Protein AF-A0A352KEQ3-F1 (afdb_monomer)

Mean predicted aligned error: 4.66 Å

Sequence (213 aa):
PDIKNLADMRGKPIMLADASIGAVWVWLKAKYGFEDRQIRKYTFNLAPFLVDAGAIQQGYLTSEPFMYERAMGHPPQIFLYADEGYPSYATLVMARNDLIAAKPELVRGFVAATAKGWRDYLFGDPAPGNALIKRDNPEMSEALIAQAIAKLKTHHIVVPEGAGADAIGQMQDARWQAFFDVMVAHGVYPPGLDYRAAYTRAFLPEAAMDRAP

Radius of gyration: 19.12 Å; Cα contacts (8 Å, |Δi|>4): 187; chains: 1; bounding box: 46×39×51 Å

Foldseek 3Di:
DQDDALLSCAPAAEADAPVCCLAVVLLSCLPRVHDPVNYDHNPVDCVVVQVDLRYHYDDDPLANQVVNCVVPVHGDDDYDVVVVPRLDQPDDDDDDPVCCVVPVVVLLVVQAVVLVLVCCCQVNDVVVVLVVVCVVPVVCDPVSVVSSSVCCVVVCNQHNPPGDSLCGNDDDPVSLVVSVVSCCVSPSDPPPDPSVVVDDPPSRDPSNVPPDD

pLDDT: mean 91.62, std 9.45, range [32.91, 98.31]

Secondary structure (DSSP, 8-state):
---SSSGGGTTS-EEE-HHHIIIIIHHHHHHH---GGGEEE--S-SHHHHH-TT--B---TTTHHHHHHHHHSSPPP---TTTTT--S-S------HHHHHH-HHHHHHHHHHHHHHHHHHHHS--HHHHHHHHHH-TT--HHHHHHHHHHHHHTTSSS-TT--TT-TT---HHHHHHHHHHHHHTTSS-TT--GGGG---TTS-HHHHTT--

Structure (mmCIF, N/CA/C/O backbone):
data_AF-A0A352KEQ3-F1
#
_entry.id   AF-A0A352KEQ3-F1
#
loop_
_atom_site.group_PDB
_atom_site.id
_atom_site.type_symbol
_atom_site.label_atom_id
_atom_site.label_alt_id
_atom_site.label_comp_id
_atom_site.label_asym_id
_atom_site.label_entity_id
_atom_site.label_seq_id
_atom_site.pdbx_PDB_ins_code
_atom_site.Cartn_x
_atom_site.Cartn_y
_atom_site.Cartn_z
_atom_site.occupancy
_atom_site.B_iso_or_equiv
_atom_site.auth_seq_id
_atom_site.auth_comp_id
_atom_site.auth_asym_id
_atom_site.auth_atom_id
_atom_site.pdbx_PDB_model_num
ATOM 1 N N . PRO A 1 1 ? 8.712 -2.351 -26.040 1.00 57.50 1 PRO A N 1
ATOM 2 C CA . PRO A 1 1 ? 8.162 -3.110 -24.893 1.00 57.50 1 PRO A CA 1
ATOM 3 C C . PRO A 1 1 ? 6.769 -3.654 -25.227 1.00 57.50 1 PRO A C 1
ATOM 5 O O . PRO A 1 1 ? 5.918 -2.890 -25.682 1.00 57.50 1 PRO A O 1
ATOM 8 N N . ASP A 1 2 ? 6.567 -4.959 -25.038 1.00 84.25 2 ASP A N 1
ATOM 9 C CA . ASP A 1 2 ? 5.350 -5.670 -25.467 1.00 84.25 2 ASP A CA 1
ATOM 10 C C . ASP A 1 2 ? 4.192 -5.569 -24.458 1.00 84.25 2 ASP A C 1
ATOM 12 O O . ASP A 1 2 ? 3.070 -5.939 -24.783 1.00 84.25 2 ASP A O 1
ATOM 16 N N . ILE A 1 3 ? 4.448 -5.060 -23.247 1.00 93.31 3 ILE A N 1
ATOM 17 C CA . ILE A 1 3 ? 3.443 -4.851 -22.194 1.00 93.31 3 ILE A CA 1
ATOM 18 C C . ILE A 1 3 ? 3.197 -3.350 -22.052 1.00 93.31 3 ILE A C 1
ATOM 20 O O . ILE A 1 3 ? 4.134 -2.591 -21.798 1.00 93.31 3 ILE A O 1
ATOM 24 N N . LYS A 1 4 ? 1.951 -2.906 -22.216 1.00 93.38 4 LYS A N 1
ATOM 25 C CA . LYS A 1 4 ? 1.543 -1.495 -22.101 1.00 93.38 4 LYS A CA 1
ATOM 26 C C . LYS A 1 4 ? 0.525 -1.252 -20.990 1.00 93.38 4 LYS A C 1
ATOM 28 O O . LYS A 1 4 ? 0.297 -0.101 -20.640 1.00 93.38 4 LYS A O 1
ATOM 33 N N . ASN A 1 5 ? -0.081 -2.307 -20.458 1.00 94.31 5 ASN A N 1
ATOM 34 C CA . ASN A 1 5 ? -1.037 -2.282 -19.352 1.00 94.31 5 ASN A CA 1
ATOM 35 C C . ASN A 1 5 ? -1.102 -3.676 -18.697 1.00 94.31 5 ASN A C 1
ATOM 37 O O . ASN A 1 5 ? -0.421 -4.610 -19.132 1.00 94.31 5 ASN A O 1
ATOM 41 N N . LEU A 1 6 ? -1.933 -3.834 -17.662 1.00 95.62 6 LEU A N 1
ATOM 42 C CA . LEU A 1 6 ? -2.093 -5.128 -16.990 1.00 95.62 6 LEU A CA 1
ATOM 43 C C . LEU A 1 6 ? -2.688 -6.209 -17.910 1.00 95.62 6 LEU A C 1
ATOM 45 O O . LEU A 1 6 ? -2.294 -7.366 -17.804 1.00 95.62 6 LEU A O 1
ATOM 49 N N . ALA A 1 7 ? -3.582 -5.871 -18.844 1.00 95.19 7 ALA A N 1
ATOM 50 C CA . ALA A 1 7 ? -4.210 -6.858 -19.730 1.00 95.19 7 ALA A CA 1
ATOM 51 C C . ALA A 1 7 ? -3.187 -7.591 -20.620 1.00 95.19 7 ALA A C 1
ATOM 53 O O . ALA A 1 7 ? -3.308 -8.800 -20.829 1.00 95.19 7 ALA A O 1
ATOM 54 N N . ASP A 1 8 ? -2.136 -6.895 -21.067 1.00 96.31 8 ASP A N 1
ATOM 55 C CA . ASP A 1 8 ? -1.051 -7.470 -21.882 1.00 96.31 8 ASP A CA 1
ATOM 56 C C . ASP A 1 8 ? -0.218 -8.530 -21.130 1.00 96.31 8 ASP A C 1
ATOM 58 O O . ASP A 1 8 ? 0.548 -9.287 -21.737 1.00 96.31 8 ASP A O 1
ATOM 62 N N . MET A 1 9 ? -0.362 -8.619 -19.803 1.00 96.44 9 MET A N 1
ATOM 63 C CA . MET A 1 9 ? 0.297 -9.636 -18.981 1.00 96.44 9 MET A CA 1
ATOM 64 C C . MET A 1 9 ? -0.427 -10.990 -19.008 1.00 96.44 9 MET A C 1
ATOM 66 O O . MET A 1 9 ? 0.089 -11.974 -18.471 1.00 96.44 9 MET A O 1
ATOM 70 N N . ARG A 1 10 ? -1.613 -11.077 -19.627 1.00 96.12 10 ARG A N 1
ATOM 71 C CA . ARG A 1 10 ? -2.396 -12.316 -19.714 1.00 96.12 10 ARG A CA 1
ATOM 72 C C . ARG A 1 10 ? -1.574 -13.455 -20.323 1.00 96.12 10 ARG A C 1
ATOM 74 O O . ARG A 1 10 ? -0.914 -13.308 -21.348 1.00 96.12 10 ARG A O 1
ATOM 81 N N . GLY A 1 11 ? -1.630 -14.622 -19.684 1.00 96.38 11 GLY A N 1
ATOM 82 C CA . GLY A 1 11 ? -0.905 -15.822 -20.103 1.00 96.38 11 GLY A CA 1
ATOM 83 C C . GLY A 1 11 ? 0.604 -15.812 -19.827 1.00 96.38 11 GLY A C 1
ATOM 84 O O . GLY A 1 11 ? 1.237 -16.849 -20.044 1.00 96.38 11 GLY A O 1
ATOM 85 N N . LYS A 1 12 ? 1.176 -14.708 -19.323 1.00 96.88 12 LYS A N 1
ATOM 86 C CA . LYS A 1 12 ? 2.600 -14.592 -18.963 1.00 96.88 12 LYS A CA 1
ATOM 87 C C . LYS A 1 12 ? 2.831 -14.933 -17.480 1.00 96.88 12 LYS A C 1
ATOM 89 O O . LYS A 1 12 ? 1.930 -14.697 -16.672 1.00 96.88 12 LYS A O 1
ATOM 94 N N . PRO A 1 13 ? 4.000 -15.484 -17.098 1.00 96.94 13 PRO A N 1
ATOM 95 C CA . PRO A 1 13 ? 4.339 -15.729 -15.696 1.00 96.94 13 PRO A CA 1
ATOM 96 C C . PRO A 1 13 ? 4.436 -14.430 -14.883 1.00 96.94 13 PRO A C 1
ATOM 98 O O . PRO A 1 13 ? 5.013 -13.457 -15.359 1.00 96.94 13 PRO A O 1
ATOM 101 N N . ILE A 1 14 ? 3.909 -14.424 -13.656 1.00 97.44 14 ILE A N 1
ATOM 102 C CA . ILE A 1 14 ? 3.901 -13.266 -12.751 1.00 97.44 14 ILE A CA 1
ATOM 103 C C . ILE A 1 14 ? 4.350 -13.714 -11.362 1.00 97.44 14 ILE A C 1
ATOM 105 O O . ILE A 1 14 ? 3.710 -14.567 -10.745 1.00 97.44 14 ILE A O 1
ATOM 109 N N . MET A 1 15 ? 5.436 -13.127 -10.862 1.00 97.06 15 MET A N 1
ATOM 110 C CA . MET A 1 15 ? 5.891 -13.326 -9.487 1.00 97.06 15 MET A CA 1
ATOM 111 C C . MET A 1 15 ? 4.990 -12.542 -8.531 1.00 97.06 15 MET A C 1
ATOM 113 O O . MET A 1 15 ? 4.956 -11.313 -8.575 1.00 97.06 15 MET A O 1
ATOM 117 N N . LEU A 1 16 ? 4.257 -13.258 -7.679 1.00 95.56 16 LEU A N 1
ATOM 118 C CA . LEU A 1 16 ? 3.236 -12.705 -6.790 1.00 95.56 16 LEU A CA 1
ATOM 119 C C . LEU A 1 16 ? 3.404 -13.258 -5.367 1.00 95.56 16 LEU A C 1
ATOM 121 O O . LEU A 1 16 ? 3.742 -14.430 -5.186 1.00 95.56 16 LEU A O 1
ATOM 125 N N . ALA A 1 17 ? 3.172 -12.423 -4.353 1.00 92.69 17 ALA A N 1
ATOM 126 C CA . ALA A 1 17 ? 3.127 -12.868 -2.963 1.00 92.69 17 ALA A CA 1
ATOM 127 C C . ALA A 1 17 ? 1.846 -13.672 -2.680 1.00 92.69 17 ALA A C 1
ATOM 129 O O . ALA A 1 17 ? 0.767 -13.305 -3.151 1.00 92.69 17 ALA A O 1
ATOM 130 N N . ASP A 1 18 ? 1.938 -14.694 -1.825 1.00 90.06 18 ASP A N 1
ATOM 131 C CA . ASP A 1 18 ? 0.806 -15.569 -1.473 1.00 90.06 18 ASP A CA 1
ATOM 132 C C . ASP A 1 18 ? -0.413 -14.779 -0.961 1.00 90.06 18 ASP A C 1
ATOM 134 O O . ASP A 1 18 ? -1.550 -15.048 -1.345 1.00 90.06 18 ASP A O 1
ATOM 138 N N . ALA A 1 19 ? -0.176 -13.723 -0.172 1.00 85.88 19 ALA A N 1
ATOM 139 C CA . ALA A 1 19 ? -1.226 -12.845 0.353 1.00 85.88 19 ALA A CA 1
ATOM 140 C C . ALA A 1 19 ? -2.044 -12.126 -0.740 1.00 85.88 19 ALA A C 1
ATOM 142 O O . ALA A 1 19 ? -3.166 -11.694 -0.489 1.00 85.88 19 ALA A O 1
ATOM 143 N N . SER A 1 20 ? -1.508 -11.995 -1.956 1.00 90.12 20 SER A N 1
ATOM 144 C CA . SER A 1 20 ? -2.199 -11.342 -3.074 1.00 90.12 20 SER A CA 1
ATOM 145 C C . SER A 1 20 ? -3.052 -12.305 -3.899 1.00 90.12 20 SER A C 1
ATOM 147 O O . SER A 1 20 ? -3.882 -11.843 -4.683 1.00 90.12 20 SER A O 1
ATOM 149 N N . ILE A 1 21 ? -2.903 -13.622 -3.705 1.00 89.44 21 ILE A N 1
ATOM 150 C CA . ILE A 1 21 ? -3.659 -14.646 -4.442 1.00 89.44 21 ILE A CA 1
ATOM 151 C C . ILE A 1 21 ? -5.156 -14.551 -4.122 1.00 89.44 21 ILE A C 1
ATOM 153 O O . ILE A 1 21 ? -5.987 -14.564 -5.023 1.00 89.44 21 ILE A O 1
ATOM 157 N N . GLY A 1 22 ? -5.512 -14.395 -2.845 1.00 84.06 22 GLY A N 1
ATOM 158 C CA . GLY A 1 22 ? -6.910 -14.298 -2.407 1.00 84.06 22 GLY A CA 1
ATOM 159 C C . GLY A 1 22 ? -7.566 -12.930 -2.623 1.00 84.06 22 GLY A C 1
ATOM 160 O O . GLY A 1 22 ? -8.721 -12.761 -2.252 1.00 84.06 22 GLY A O 1
ATOM 161 N N . ALA A 1 23 ? -6.839 -11.953 -3.174 1.00 84.94 23 ALA A N 1
ATOM 162 C CA . ALA A 1 23 ? -7.297 -10.573 -3.316 1.00 84.94 23 ALA A CA 1
ATOM 163 C C . ALA A 1 23 ? -7.057 -10.051 -4.740 1.00 84.94 23 ALA A C 1
ATOM 165 O O . ALA A 1 23 ? -7.874 -10.269 -5.635 1.00 84.94 23 ALA A O 1
ATOM 166 N N . VAL A 1 24 ? -5.904 -9.417 -4.970 1.00 90.69 24 VAL A N 1
ATOM 167 C CA . VAL A 1 24 ? -5.520 -8.824 -6.261 1.00 90.69 24 VAL A CA 1
ATOM 168 C C . VAL A 1 24 ? -5.599 -9.840 -7.397 1.00 90.69 24 VAL A C 1
ATOM 170 O O . VAL A 1 24 ? -6.097 -9.513 -8.470 1.00 90.69 24 VAL A O 1
ATOM 173 N N . TRP A 1 25 ? -5.130 -11.073 -7.184 1.00 93.25 25 TRP A N 1
ATOM 174 C CA . TRP A 1 25 ? -5.131 -12.077 -8.244 1.00 93.25 25 TRP A CA 1
ATOM 175 C C . TRP A 1 25 ? -6.542 -12.442 -8.685 1.00 93.25 25 TRP A C 1
ATOM 177 O O . TRP A 1 25 ? -6.791 -12.528 -9.883 1.00 93.25 25 TRP A O 1
ATOM 187 N N . VAL A 1 26 ? -7.490 -12.580 -7.753 1.00 89.88 26 VAL A N 1
ATOM 188 C CA . VAL A 1 26 ? -8.890 -12.812 -8.124 1.00 89.88 26 VAL A CA 1
ATOM 189 C C . VAL A 1 26 ? -9.411 -11.665 -8.985 1.00 89.88 26 VAL A C 1
ATOM 191 O O . VAL A 1 26 ? -9.995 -11.911 -10.038 1.00 89.88 26 VAL A O 1
ATOM 194 N N . TRP A 1 27 ? -9.138 -10.422 -8.594 1.00 90.38 27 TRP A N 1
ATOM 195 C CA . TRP A 1 27 ? -9.516 -9.259 -9.392 1.00 90.38 27 TRP A CA 1
ATOM 196 C C . TRP A 1 27 ? -8.863 -9.257 -10.793 1.00 90.38 27 TRP A C 1
ATOM 198 O O . TRP A 1 27 ? -9.514 -8.917 -11.780 1.00 90.38 27 TRP A O 1
ATOM 208 N N . LEU A 1 28 ? -7.614 -9.711 -10.927 1.00 93.81 28 LEU A N 1
ATOM 209 C CA . LEU A 1 28 ? -6.953 -9.859 -12.231 1.00 93.81 28 LEU A CA 1
ATOM 210 C C . LEU A 1 28 ? -7.588 -10.967 -13.092 1.00 93.81 28 LEU A C 1
ATOM 212 O O . LEU A 1 28 ? -7.777 -10.777 -14.296 1.00 93.81 28 LEU A O 1
ATOM 216 N N . LYS A 1 29 ? -7.962 -12.108 -12.494 1.00 92.69 29 LYS A N 1
ATOM 217 C CA . LYS A 1 29 ? -8.708 -13.186 -13.178 1.00 92.69 29 LYS A CA 1
ATOM 218 C C . LYS A 1 29 ? -10.048 -12.667 -13.687 1.00 92.69 29 LYS A C 1
ATOM 220 O O . LYS A 1 29 ? -10.390 -12.859 -14.848 1.00 92.69 29 LYS A O 1
ATOM 225 N N . ALA A 1 30 ? -10.760 -11.975 -12.809 1.00 87.06 30 ALA A N 1
ATOM 226 C CA . ALA A 1 30 ? -12.047 -11.356 -13.051 1.00 87.06 30 ALA A CA 1
ATOM 227 C C . ALA A 1 30 ? -12.028 -10.375 -14.224 1.00 87.06 30 ALA A C 1
ATOM 229 O O . ALA A 1 30 ? -12.828 -10.483 -15.152 1.00 87.06 30 ALA A O 1
ATOM 230 N N . LYS A 1 31 ? -11.093 -9.423 -14.179 1.00 89.12 31 LYS A N 1
ATOM 231 C CA . LYS A 1 31 ? -11.056 -8.294 -15.105 1.00 89.12 31 LYS A CA 1
ATOM 232 C C . LYS A 1 31 ? -10.366 -8.617 -16.430 1.00 89.12 31 LYS A C 1
ATOM 234 O O . LYS A 1 31 ? -10.812 -8.148 -17.474 1.00 89.12 31 LYS A O 1
ATOM 239 N N . TYR A 1 32 ? -9.290 -9.404 -16.401 1.00 93.25 32 TYR A N 1
ATOM 240 C CA . TYR A 1 32 ? -8.426 -9.629 -17.567 1.00 93.25 32 TYR A CA 1
ATOM 241 C C . TYR A 1 32 ? -8.329 -11.097 -18.000 1.00 93.25 32 TYR A C 1
ATOM 243 O O . TYR A 1 32 ? -7.635 -11.403 -18.970 1.00 93.25 32 TYR A O 1
ATOM 251 N N . GLY A 1 33 ? -9.007 -12.024 -17.317 1.00 92.44 33 GLY A N 1
ATOM 252 C CA . GLY A 1 33 ? -8.971 -13.446 -17.666 1.00 92.44 33 GLY A CA 1
ATOM 253 C C . GLY A 1 33 ? -7.610 -14.090 -17.411 1.00 92.44 33 GLY A C 1
ATOM 254 O O . GLY A 1 33 ? -7.165 -14.919 -18.210 1.00 92.44 33 GLY A O 1
ATOM 255 N N . PHE A 1 34 ? -6.922 -13.668 -16.346 1.00 96.12 34 PHE A N 1
ATOM 256 C CA . PHE A 1 34 ? -5.699 -14.326 -15.891 1.00 96.12 34 PHE A CA 1
ATOM 257 C C . PHE A 1 34 ? -5.996 -15.746 -15.395 1.00 96.12 34 PHE A C 1
ATOM 259 O O . PHE A 1 34 ? -7.105 -16.063 -14.964 1.00 96.12 34 PHE A O 1
ATOM 266 N N . GLU A 1 35 ? -4.987 -16.608 -15.449 1.00 96.12 35 GLU A N 1
ATOM 267 C CA . GLU A 1 35 ? -5.103 -18.026 -15.103 1.00 96.12 35 GLU A CA 1
ATOM 268 C C . GLU A 1 35 ? -4.045 -18.405 -14.071 1.00 96.12 35 GLU A C 1
ATOM 270 O O . GLU A 1 35 ? -2.900 -17.977 -14.180 1.00 96.12 35 GLU A O 1
ATOM 275 N N . ASP A 1 36 ? -4.376 -19.273 -13.112 1.00 96.25 36 ASP A N 1
ATOM 276 C CA . ASP A 1 36 ? -3.483 -19.593 -11.984 1.00 96.25 36 ASP A CA 1
ATOM 277 C C . ASP A 1 36 ? -2.126 -20.171 -12.424 1.00 96.25 36 ASP A C 1
ATOM 279 O O . ASP A 1 36 ? -1.123 -19.992 -11.736 1.00 96.25 36 ASP A O 1
ATOM 283 N N . ARG A 1 37 ? -2.042 -20.758 -13.629 1.00 97.38 37 ARG A N 1
ATOM 284 C CA . ARG A 1 37 ? -0.775 -21.193 -14.249 1.00 97.38 37 ARG A CA 1
ATOM 285 C C . ARG A 1 37 ? 0.237 -20.061 -14.478 1.00 97.38 37 ARG A C 1
ATOM 287 O O . ARG A 1 37 ? 1.413 -20.339 -14.730 1.00 97.38 37 ARG A O 1
ATOM 294 N N . GLN A 1 38 ? -0.198 -18.804 -14.442 1.00 97.81 38 GLN A N 1
ATOM 295 C CA . GLN A 1 38 ? 0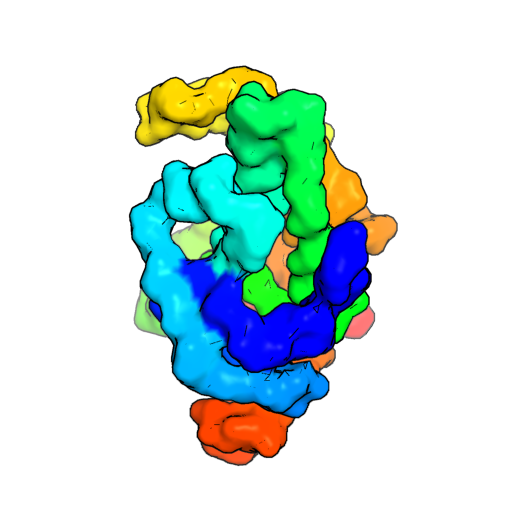.668 -17.631 -14.520 1.00 97.81 38 GLN A CA 1
ATOM 296 C C . GLN A 1 38 ? 1.405 -17.369 -13.204 1.00 97.81 38 GLN A C 1
ATOM 298 O O . GLN A 1 38 ? 2.490 -16.799 -13.239 1.00 97.81 38 GLN A O 1
ATOM 303 N N . ILE A 1 39 ? 0.874 -17.796 -12.054 1.00 97.50 39 ILE A N 1
ATOM 304 C CA . ILE A 1 39 ? 1.481 -17.484 -10.756 1.00 97.50 39 ILE A CA 1
ATOM 305 C C . ILE A 1 39 ? 2.875 -18.117 -10.667 1.00 97.50 39 ILE A C 1
ATOM 307 O O . ILE A 1 39 ? 3.089 -19.298 -10.961 1.00 97.50 39 ILE A O 1
ATOM 311 N N . ARG A 1 40 ? 3.842 -17.312 -10.244 1.00 96.31 40 ARG A N 1
ATOM 312 C CA . ARG A 1 40 ? 5.160 -17.726 -9.769 1.00 96.31 40 ARG A CA 1
ATOM 313 C C . ARG A 1 40 ? 5.325 -17.197 -8.353 1.00 96.31 40 ARG A C 1
ATOM 315 O O . ARG A 1 40 ? 4.845 -16.113 -8.031 1.00 96.31 40 ARG A O 1
ATOM 322 N N . LYS A 1 41 ? 6.001 -17.961 -7.499 1.00 93.00 41 LYS A N 1
ATOM 323 C CA . LYS A 1 41 ? 6.232 -17.547 -6.115 1.00 93.00 41 LYS A CA 1
ATOM 324 C C . LYS A 1 41 ? 7.121 -16.306 -6.096 1.00 93.00 41 LYS A C 1
ATOM 326 O O . LYS A 1 41 ? 8.245 -16.363 -6.588 1.00 93.00 41 LYS A O 1
ATOM 331 N N . TYR A 1 42 ? 6.644 -15.218 -5.497 1.00 93.06 42 TYR A N 1
ATOM 332 C CA . TYR A 1 42 ? 7.520 -14.111 -5.135 1.00 93.06 42 TYR A CA 1
ATOM 333 C C . TYR A 1 42 ? 8.305 -14.475 -3.873 1.00 93.06 42 TYR A C 1
ATOM 335 O O . TYR A 1 42 ? 7.732 -14.754 -2.821 1.00 93.06 42 TYR A O 1
ATOM 343 N N . THR A 1 43 ? 9.631 -14.498 -3.981 1.00 87.75 43 THR A N 1
ATOM 344 C CA . THR A 1 43 ? 10.549 -14.873 -2.895 1.00 87.75 43 THR A CA 1
ATOM 345 C C . THR A 1 43 ? 11.106 -13.672 -2.133 1.00 87.75 43 THR A C 1
ATOM 347 O O . THR A 1 43 ? 12.095 -13.823 -1.421 1.00 87.75 43 THR A O 1
ATOM 350 N N . PHE A 1 44 ? 10.495 -12.490 -2.285 1.00 86.19 44 PHE A N 1
ATOM 351 C CA . PHE A 1 44 ? 10.929 -11.233 -1.654 1.00 86.19 44 PHE A CA 1
ATOM 352 C C . PHE A 1 44 ? 12.385 -10.863 -1.966 1.00 86.19 44 PHE A C 1
ATOM 354 O O . PHE A 1 44 ? 13.068 -10.224 -1.172 1.00 86.19 44 PHE A O 1
ATOM 361 N N . ASN A 1 45 ? 12.871 -11.286 -3.133 1.00 87.38 45 ASN A N 1
ATOM 362 C CA . ASN A 1 45 ? 14.184 -10.937 -3.647 1.00 87.38 45 ASN A CA 1
ATOM 363 C C . ASN A 1 45 ? 14.042 -10.424 -5.084 1.00 87.38 45 ASN A C 1
ATOM 365 O O . ASN A 1 45 ? 13.141 -10.828 -5.814 1.00 87.38 45 ASN A O 1
ATOM 369 N N . LEU A 1 46 ? 14.919 -9.495 -5.468 1.00 91.19 46 LEU A N 1
ATOM 370 C CA . LEU A 1 46 ? 14.855 -8.839 -6.776 1.00 91.19 46 LEU A CA 1
ATOM 371 C C . LEU A 1 46 ? 15.657 -9.585 -7.852 1.00 91.19 46 LEU A C 1
ATOM 373 O O . LEU A 1 46 ? 15.476 -9.329 -9.036 1.00 91.19 46 LEU A O 1
ATOM 377 N N . ALA A 1 47 ? 16.540 -10.509 -7.461 1.00 92.94 47 ALA A N 1
ATOM 378 C CA . ALA A 1 47 ? 17.476 -11.159 -8.377 1.00 92.94 47 ALA A CA 1
ATOM 379 C C . ALA A 1 47 ? 16.803 -11.828 -9.598 1.00 92.94 47 ALA A C 1
ATOM 381 O O . ALA A 1 47 ? 17.274 -11.576 -10.705 1.00 92.94 47 ALA A O 1
ATOM 382 N N . PRO A 1 48 ? 15.693 -12.588 -9.468 1.00 92.44 48 PRO A N 1
ATOM 383 C CA . PRO A 1 48 ? 14.991 -13.158 -10.620 1.00 92.44 48 PRO A CA 1
ATOM 384 C C . PRO A 1 48 ? 14.468 -12.098 -11.595 1.00 92.44 48 PRO A C 1
ATOM 386 O O . PRO A 1 48 ? 14.491 -12.317 -12.800 1.00 92.44 48 PRO A O 1
ATOM 389 N N . PHE A 1 49 ? 14.033 -10.943 -11.086 1.00 94.38 49 PHE A N 1
ATOM 390 C CA . PHE A 1 49 ? 13.540 -9.834 -11.902 1.00 94.38 49 PHE A CA 1
ATOM 391 C C . PHE A 1 49 ? 14.667 -9.077 -12.621 1.00 94.38 49 PHE A C 1
ATOM 393 O O . PHE A 1 49 ? 14.454 -8.553 -13.706 1.00 94.38 49 PHE A O 1
ATOM 400 N N . LEU A 1 50 ? 15.876 -9.037 -12.050 1.00 94.50 50 LEU A N 1
ATOM 401 C CA . LEU A 1 50 ? 17.026 -8.351 -12.658 1.00 94.50 50 LEU A CA 1
ATOM 402 C C . LEU A 1 50 ? 17.647 -9.118 -13.831 1.00 94.50 50 LEU A C 1
ATOM 404 O O . LEU A 1 50 ? 18.239 -8.504 -14.714 1.00 94.50 50 LEU A O 1
ATOM 408 N N . VAL A 1 51 ? 17.558 -10.450 -13.830 1.00 94.12 51 VAL A N 1
ATOM 409 C CA . VAL A 1 51 ? 18.239 -11.299 -14.826 1.00 94.12 51 VAL A CA 1
ATOM 410 C C . VAL A 1 51 ? 17.358 -11.689 -16.015 1.00 94.12 51 VAL A C 1
ATOM 412 O O . VAL A 1 51 ? 17.871 -12.230 -16.993 1.00 94.12 51 VAL A O 1
ATOM 415 N N . ASP A 1 52 ? 16.053 -11.419 -15.951 1.00 93.19 52 ASP A N 1
ATOM 416 C CA . ASP A 1 52 ? 15.089 -11.719 -17.010 1.00 93.19 52 ASP A CA 1
ATOM 417 C C . ASP A 1 52 ? 14.338 -10.446 -17.424 1.00 93.19 52 ASP A C 1
ATOM 419 O O . ASP A 1 52 ? 13.444 -9.968 -16.730 1.00 93.19 52 ASP A O 1
ATOM 423 N N . ALA A 1 53 ? 14.676 -9.917 -18.602 1.00 89.38 53 ALA A N 1
ATOM 424 C CA . ALA A 1 53 ? 14.060 -8.710 -19.155 1.00 89.38 53 ALA A CA 1
ATOM 425 C C . ALA A 1 53 ? 12.556 -8.864 -19.468 1.00 89.38 53 ALA A C 1
ATOM 427 O O . ALA A 1 53 ? 11.872 -7.861 -19.683 1.00 89.38 53 ALA A O 1
ATOM 428 N N . GLY A 1 54 ? 12.042 -10.098 -19.531 1.00 92.19 54 GLY A N 1
ATOM 429 C CA . GLY A 1 54 ? 10.625 -10.407 -19.718 1.00 92.19 54 GLY A CA 1
ATOM 430 C C . GLY A 1 54 ? 9.872 -10.697 -18.417 1.00 92.19 54 GLY A C 1
ATOM 431 O O . GLY A 1 54 ? 8.668 -10.970 -18.473 1.00 92.19 54 GLY A O 1
ATOM 432 N N . ALA A 1 55 ? 10.547 -10.663 -17.265 1.00 95.06 55 ALA A N 1
ATOM 433 C CA . ALA A 1 55 ? 9.931 -10.974 -15.986 1.00 95.06 55 ALA A CA 1
ATOM 434 C C . ALA A 1 55 ? 8.865 -9.941 -15.600 1.00 95.06 55 ALA A C 1
ATOM 436 O O . ALA A 1 55 ? 9.002 -8.739 -15.818 1.00 95.06 55 ALA A O 1
ATOM 437 N N . ILE A 1 56 ? 7.798 -10.423 -14.963 1.00 96.56 56 ILE A N 1
ATOM 438 C CA . ILE A 1 56 ? 6.755 -9.591 -14.364 1.00 96.56 56 ILE A CA 1
ATOM 439 C C . ILE A 1 56 ? 6.748 -9.888 -12.870 1.00 96.56 56 ILE A C 1
ATOM 441 O O . ILE A 1 56 ? 6.613 -11.044 -12.460 1.00 96.56 56 ILE A O 1
ATOM 445 N N . GLN A 1 57 ? 6.886 -8.845 -12.055 1.00 96.12 57 GLN A N 1
ATOM 446 C CA . GLN A 1 57 ? 6.967 -8.965 -10.605 1.00 96.12 57 GLN A CA 1
ATOM 447 C C . GLN A 1 57 ? 6.020 -7.987 -9.914 1.00 96.12 57 GLN A C 1
ATOM 449 O O . GLN A 1 57 ? 5.993 -6.800 -10.232 1.00 96.12 57 GLN A O 1
ATOM 454 N N . GLN A 1 58 ? 5.291 -8.474 -8.913 1.00 95.06 58 GLN A N 1
ATOM 455 C CA . GLN A 1 58 ? 4.658 -7.614 -7.923 1.00 95.06 58 GLN A CA 1
ATOM 456 C C . GLN A 1 58 ? 5.716 -6.925 -7.054 1.00 95.06 58 GLN A C 1
ATOM 458 O O . GLN A 1 58 ? 6.608 -7.577 -6.521 1.00 95.06 58 GLN A O 1
ATOM 463 N N . GLY A 1 59 ? 5.553 -5.628 -6.812 1.00 92.81 59 GLY A N 1
ATOM 464 C CA . GLY A 1 59 ? 6.390 -4.897 -5.866 1.00 92.81 59 GLY A CA 1
ATOM 465 C C . GLY A 1 59 ? 5.659 -3.727 -5.222 1.00 92.81 59 GLY A C 1
ATOM 466 O O . GLY A 1 59 ? 4.544 -3.366 -5.609 1.00 92.81 59 GLY A O 1
ATOM 467 N N . TYR A 1 60 ? 6.313 -3.121 -4.243 1.00 92.69 60 TYR A N 1
ATOM 468 C CA . TYR A 1 60 ? 5.952 -1.830 -3.691 1.00 92.69 60 TYR A CA 1
ATOM 469 C C . TYR A 1 60 ? 6.582 -0.721 -4.530 1.00 92.69 60 TYR A C 1
ATOM 471 O O . TYR A 1 60 ? 7.794 -0.663 -4.732 1.00 92.69 60 TYR A O 1
ATOM 479 N N . LEU A 1 61 ? 5.756 0.233 -4.965 1.00 94.81 61 LEU A N 1
ATOM 480 C CA . LEU A 1 61 ? 6.194 1.403 -5.734 1.00 94.81 61 LEU A CA 1
ATOM 481 C C . LEU A 1 61 ? 7.365 2.153 -5.062 1.00 94.81 61 LEU A C 1
ATOM 483 O O . LEU A 1 61 ? 8.256 2.689 -5.729 1.00 94.81 61 LEU A O 1
ATOM 487 N N . THR A 1 62 ? 7.367 2.148 -3.730 1.00 94.50 62 THR A N 1
ATOM 488 C CA . THR A 1 62 ? 8.349 2.776 -2.846 1.00 94.50 62 THR A CA 1
ATOM 489 C C . THR A 1 62 ? 9.634 1.968 -2.645 1.00 94.50 62 THR A C 1
ATOM 491 O O . THR A 1 62 ? 10.517 2.468 -1.958 1.00 94.50 62 THR A O 1
ATOM 494 N N . SER A 1 63 ? 9.789 0.773 -3.227 1.00 92.31 63 SER A N 1
ATOM 495 C CA . SER A 1 63 ? 10.967 -0.083 -3.015 1.00 92.31 63 SER A CA 1
ATOM 496 C C . SER A 1 63 ? 11.532 -0.650 -4.321 1.00 92.31 63 SER A C 1
ATOM 498 O O . SER A 1 63 ? 12.523 -0.129 -4.843 1.00 92.31 63 SER A O 1
ATOM 500 N N . GLU A 1 64 ? 10.895 -1.669 -4.900 1.00 93.81 64 GLU A N 1
ATOM 501 C CA . GLU A 1 64 ? 11.448 -2.472 -5.996 1.00 93.81 64 GLU A CA 1
ATOM 502 C C . GLU A 1 64 ? 11.840 -1.651 -7.236 1.00 93.81 64 GLU A C 1
ATOM 504 O O . GLU A 1 64 ? 12.950 -1.863 -7.729 1.00 93.81 64 GLU A O 1
ATOM 509 N N . PRO A 1 65 ? 11.045 -0.671 -7.721 1.00 95.06 65 PRO A N 1
ATOM 510 C CA . PRO A 1 65 ? 11.443 0.115 -8.888 1.00 95.06 65 PRO A CA 1
ATOM 511 C C . PRO A 1 65 ? 12.732 0.913 -8.682 1.00 95.06 65 PRO A C 1
ATOM 513 O O . PRO A 1 65 ? 13.521 1.048 -9.611 1.00 95.06 65 PRO A O 1
ATOM 516 N N . PHE A 1 66 ? 12.969 1.415 -7.465 1.00 94.94 66 PHE A N 1
ATOM 517 C CA . PHE A 1 66 ? 14.193 2.155 -7.157 1.00 94.94 66 PHE A CA 1
ATOM 518 C C . PHE A 1 66 ? 15.410 1.231 -7.113 1.00 94.94 66 PHE A C 1
ATOM 520 O O . PHE A 1 66 ? 16.456 1.559 -7.667 1.00 94.94 66 PHE A O 1
ATOM 527 N N . MET A 1 67 ? 15.275 0.061 -6.482 1.00 92.88 67 MET A N 1
ATOM 528 C CA . MET A 1 67 ? 16.351 -0.933 -6.453 1.00 92.88 67 MET A CA 1
ATOM 529 C C . MET A 1 67 ? 16.686 -1.444 -7.860 1.00 92.88 67 MET A C 1
ATOM 531 O O . MET A 1 67 ? 17.861 -1.591 -8.189 1.00 92.88 67 MET A O 1
ATOM 535 N N . TYR A 1 68 ? 15.670 -1.647 -8.704 1.00 95.00 68 TYR A N 1
ATOM 536 C CA . TYR A 1 68 ? 15.858 -2.015 -10.105 1.00 95.00 68 TYR A CA 1
ATOM 537 C C . TYR A 1 68 ? 16.632 -0.938 -10.865 1.00 95.00 68 TYR A C 1
ATOM 539 O O . TYR A 1 68 ? 17.644 -1.236 -11.492 1.00 95.00 68 TYR A O 1
ATOM 547 N N . GLU A 1 69 ? 16.201 0.322 -10.775 1.00 95.25 69 GLU A N 1
ATOM 548 C CA . GLU A 1 69 ? 16.844 1.432 -11.483 1.00 95.25 69 GLU A CA 1
ATOM 549 C C . GLU A 1 69 ? 18.308 1.616 -11.069 1.00 95.25 69 GLU A C 1
ATOM 551 O O . GLU A 1 69 ? 19.170 1.848 -11.915 1.00 95.25 69 GLU A O 1
ATOM 556 N N . ARG A 1 70 ? 18.619 1.424 -9.782 1.00 93.56 70 ARG A N 1
ATOM 557 C CA . ARG A 1 70 ? 20.001 1.428 -9.282 1.00 93.56 70 ARG A CA 1
ATOM 558 C C . ARG A 1 70 ? 20.860 0.309 -9.869 1.00 93.56 70 ARG A C 1
ATOM 560 O O . ARG A 1 70 ? 22.046 0.537 -10.088 1.00 93.56 70 ARG A O 1
ATOM 567 N N . ALA A 1 71 ? 20.290 -0.874 -10.088 1.00 93.94 71 ALA A N 1
ATOM 568 C CA . ALA A 1 71 ? 21.008 -2.028 -10.623 1.00 93.94 71 ALA A CA 1
ATOM 569 C C . ALA A 1 71 ? 21.157 -1.979 -12.154 1.00 93.94 71 ALA A C 1
ATOM 571 O O . ALA A 1 71 ? 22.200 -2.358 -12.678 1.00 93.94 71 ALA A O 1
ATOM 572 N N . MET A 1 72 ? 20.129 -1.502 -12.860 1.00 95.00 72 MET A N 1
ATOM 573 C CA . MET A 1 72 ? 20.029 -1.582 -14.324 1.00 95.00 72 MET A CA 1
ATOM 574 C C . MET A 1 72 ? 20.349 -0.265 -15.041 1.00 95.00 72 MET A C 1
ATOM 576 O O . MET A 1 72 ? 20.536 -0.256 -16.255 1.00 95.00 72 MET A O 1
ATOM 580 N N . GLY A 1 73 ? 20.405 0.858 -14.319 1.00 95.56 73 GLY A N 1
ATOM 581 C CA . GLY A 1 73 ? 20.663 2.187 -14.884 1.00 95.56 73 GLY A CA 1
ATOM 582 C C . GLY A 1 73 ? 19.468 2.820 -15.607 1.00 95.56 73 GLY A C 1
ATOM 583 O O . GLY A 1 73 ? 19.611 3.890 -16.193 1.00 95.56 73 GLY A O 1
ATOM 584 N N . HIS A 1 74 ? 18.296 2.181 -15.573 1.00 94.12 74 HIS 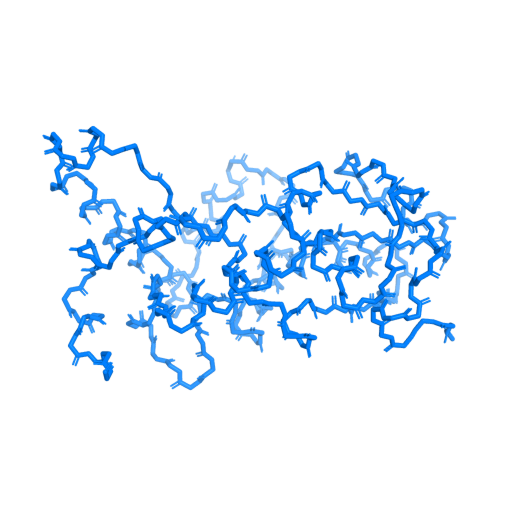A N 1
ATOM 585 C CA . HIS A 1 74 ? 17.038 2.696 -16.111 1.00 94.12 74 HIS A CA 1
ATOM 586 C C . HIS A 1 74 ? 15.845 2.148 -15.304 1.00 94.12 74 HIS A C 1
ATOM 588 O O . HIS A 1 74 ? 15.952 1.063 -14.725 1.00 94.12 74 HIS A O 1
ATOM 594 N N . PRO A 1 75 ? 14.693 2.841 -15.261 1.00 93.19 75 PRO A N 1
ATOM 595 C CA . PRO A 1 75 ? 13.530 2.361 -14.519 1.00 93.19 75 PRO A CA 1
ATOM 596 C C . PRO A 1 75 ? 12.876 1.142 -15.197 1.00 93.19 75 PRO A C 1
ATOM 598 O O . PRO A 1 75 ? 12.988 0.980 -16.421 1.00 93.19 75 PRO A O 1
ATOM 601 N N . PRO A 1 76 ? 12.166 0.287 -14.435 1.00 94.94 76 PRO A N 1
ATOM 602 C CA . PRO A 1 76 ? 11.292 -0.730 -15.009 1.00 94.94 76 PRO A CA 1
ATOM 603 C C . PRO A 1 76 ? 9.971 -0.105 -15.485 1.00 94.94 76 PRO A C 1
ATOM 605 O O . PRO A 1 76 ? 9.636 1.030 -15.139 1.00 94.94 76 PRO A O 1
ATOM 608 N N . GLN A 1 77 ? 9.171 -0.867 -16.234 1.00 95.25 77 GLN A N 1
ATOM 609 C CA . GLN A 1 77 ? 7.769 -0.502 -16.452 1.00 95.25 77 GLN A CA 1
ATOM 610 C C . GLN A 1 77 ? 6.977 -0.701 -15.153 1.00 95.25 77 GLN A C 1
ATOM 612 O O . GLN A 1 77 ? 7.129 -1.719 -14.479 1.00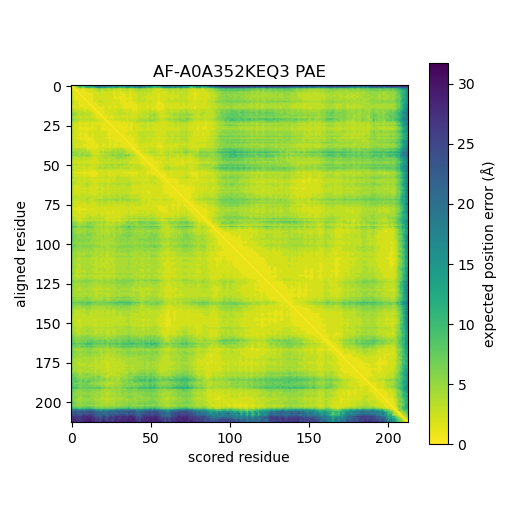 95.25 77 GLN A O 1
ATOM 617 N N . ILE A 1 78 ? 6.130 0.269 -14.808 1.00 95.44 78 ILE A N 1
ATOM 618 C CA . ILE A 1 78 ? 5.335 0.267 -13.577 1.00 95.44 78 ILE A CA 1
ATOM 619 C C . ILE A 1 78 ? 3.861 0.347 -13.961 1.00 95.44 78 ILE A C 1
ATOM 621 O O . ILE A 1 78 ? 3.468 1.223 -14.725 1.00 95.44 78 ILE A O 1
ATOM 625 N N . PHE A 1 79 ? 3.056 -0.548 -13.394 1.00 95.62 79 PHE A N 1
ATOM 626 C CA . PHE A 1 79 ? 1.607 -0.577 -13.574 1.00 95.62 79 PHE A CA 1
ATOM 627 C C . PHE A 1 79 ? 0.950 -0.622 -12.195 1.00 95.62 79 PHE A C 1
ATOM 629 O O . PHE A 1 79 ? 1.083 -1.618 -11.480 1.00 95.62 79 PHE A O 1
ATOM 636 N N . LEU A 1 80 ? 0.285 0.462 -11.787 1.00 94.31 80 LEU A N 1
ATOM 637 C CA . LEU A 1 80 ? -0.416 0.502 -10.506 1.00 94.31 80 LEU A CA 1
ATOM 638 C C . LEU A 1 80 ? -1.796 -0.137 -10.656 1.00 94.31 80 LEU A C 1
ATOM 640 O O . LEU A 1 80 ? -2.555 0.197 -11.559 1.00 94.31 80 LEU A O 1
ATOM 644 N N . TYR A 1 81 ? -2.173 -1.002 -9.714 1.00 93.12 81 TYR A N 1
ATOM 645 C CA . TYR A 1 81 ? -3.528 -1.562 -9.688 1.00 93.12 81 TYR A CA 1
ATOM 646 C C . TYR A 1 81 ? -4.609 -0.478 -9.540 1.00 93.12 81 TYR A C 1
ATOM 648 O O . TYR A 1 81 ? -5.725 -0.653 -10.024 1.00 93.12 81 TYR A O 1
ATOM 656 N N . ALA A 1 82 ? -4.279 0.639 -8.883 1.00 90.12 82 ALA A N 1
ATOM 657 C CA . ALA A 1 82 ? -5.186 1.768 -8.690 1.00 90.12 82 ALA A CA 1
ATOM 658 C C . ALA A 1 82 ? -5.550 2.466 -10.011 1.00 90.12 82 ALA A C 1
ATOM 660 O O . ALA A 1 82 ? -6.723 2.773 -10.212 1.00 90.12 82 ALA A O 1
ATOM 661 N N . ASP A 1 83 ? -4.590 2.625 -10.930 1.00 91.44 83 ASP A N 1
ATOM 662 C CA . ASP A 1 83 ? -4.812 3.227 -12.259 1.00 91.44 83 ASP A CA 1
ATOM 663 C C . ASP A 1 83 ? -5.776 2.384 -13.105 1.00 91.44 8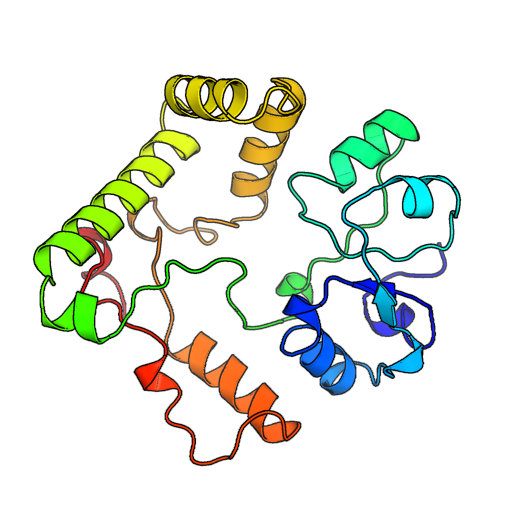3 ASP A C 1
ATOM 665 O O . ASP A 1 83 ? -6.453 2.868 -14.007 1.00 91.44 83 ASP A O 1
ATOM 669 N N . GLU A 1 84 ? -5.874 1.103 -12.764 1.00 90.88 84 GLU A N 1
ATOM 670 C CA . GLU A 1 84 ? -6.752 0.130 -13.392 1.00 90.88 84 GLU A CA 1
ATOM 671 C C . GLU A 1 84 ? -8.027 -0.111 -12.561 1.00 90.88 84 GLU A C 1
ATOM 673 O O . GLU A 1 84 ? -8.817 -1.001 -12.866 1.00 90.88 84 GLU A O 1
ATOM 678 N N . GLY A 1 85 ? -8.290 0.677 -11.519 1.00 88.19 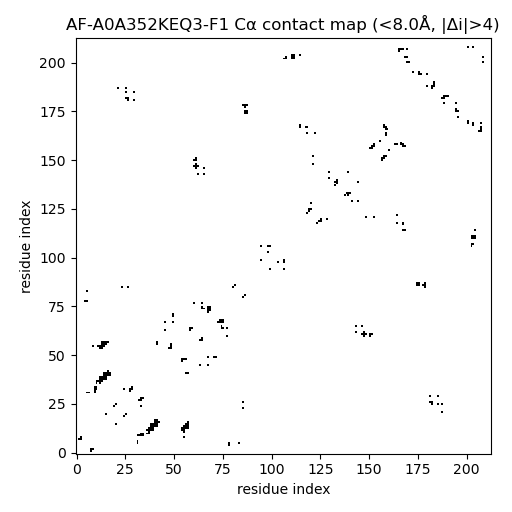85 GLY A N 1
ATOM 679 C CA . GLY A 1 85 ? -9.546 0.629 -10.770 1.00 88.19 85 GLY A CA 1
ATOM 680 C C . GLY A 1 85 ? -9.670 -0.534 -9.783 1.00 88.19 85 GLY A C 1
ATOM 681 O O . GLY A 1 85 ? -10.787 -0.940 -9.468 1.00 88.19 85 GLY A O 1
ATOM 682 N N . TYR A 1 86 ? -8.561 -1.089 -9.284 1.00 89.81 86 TYR A N 1
ATOM 683 C CA . TYR A 1 86 ? -8.616 -2.038 -8.171 1.00 89.81 86 TYR A CA 1
ATOM 684 C C . TYR A 1 86 ? -9.115 -1.339 -6.890 1.00 89.81 86 TYR A C 1
ATOM 686 O O . TYR A 1 86 ? -8.446 -0.431 -6.386 1.00 89.81 86 TYR A O 1
ATOM 694 N N . PRO A 1 87 ? -10.264 -1.750 -6.317 1.00 86.88 87 PRO A N 1
ATOM 695 C CA . PRO A 1 87 ? -10.918 -0.974 -5.269 1.00 86.88 87 PRO A CA 1
ATOM 696 C C . PRO A 1 87 ? -10.393 -1.269 -3.856 1.00 86.88 87 PRO A C 1
ATOM 698 O O . PRO A 1 87 ? -10.800 -0.594 -2.923 1.00 86.88 87 PRO A O 1
ATOM 701 N N . SER A 1 88 ? -9.484 -2.222 -3.629 1.00 88.25 88 SER A N 1
ATOM 702 C CA . SER A 1 88 ? -9.019 -2.516 -2.258 1.00 88.25 88 SER A CA 1
ATOM 703 C C . SER A 1 88 ? -8.053 -1.465 -1.714 1.00 88.25 88 SER A C 1
ATOM 705 O O . SER A 1 88 ? -7.330 -0.814 -2.466 1.00 88.25 88 SER A O 1
ATOM 707 N N . TYR A 1 89 ? -7.977 -1.360 -0.389 1.00 89.06 89 TYR A N 1
ATOM 708 C CA . TYR A 1 89 ? -6.903 -0.669 0.324 1.00 89.06 89 TYR A CA 1
ATOM 709 C C . TYR A 1 89 ? -5.621 -1.514 0.327 1.00 89.06 89 TYR A C 1
ATOM 711 O O . TYR A 1 89 ? -5.691 -2.739 0.433 1.00 89.06 89 TYR A O 1
ATOM 719 N N . ALA A 1 90 ? -4.459 -0.865 0.192 1.00 83.69 90 ALA A N 1
ATOM 720 C CA . ALA A 1 90 ? -3.163 -1.544 0.104 1.00 83.69 90 ALA A CA 1
ATOM 721 C C . ALA A 1 90 ? -2.612 -1.972 1.475 1.00 83.69 90 ALA A C 1
ATOM 723 O O . ALA A 1 90 ? -2.001 -3.030 1.591 1.00 83.69 90 ALA A O 1
ATOM 724 N N . THR A 1 91 ? -2.831 -1.162 2.513 1.00 87.69 91 THR A N 1
ATOM 725 C CA . THR A 1 91 ? -2.411 -1.438 3.892 1.00 87.69 91 THR A CA 1
ATOM 726 C C . THR A 1 91 ? -3.537 -1.087 4.859 1.00 87.69 91 THR A C 1
ATOM 728 O O . THR A 1 91 ? -4.302 -0.151 4.626 1.00 87.69 91 THR A O 1
ATOM 731 N N . LEU A 1 92 ? -3.665 -1.870 5.932 1.00 90.94 92 LEU A N 1
ATOM 732 C CA . LEU A 1 92 ? -4.731 -1.746 6.925 1.00 90.94 92 LEU A CA 1
ATOM 733 C C . LEU A 1 92 ? -4.150 -1.872 8.333 1.00 90.94 92 LEU A C 1
ATOM 735 O O . LEU A 1 92 ? -3.277 -2.705 8.578 1.00 90.94 92 LEU A O 1
ATOM 739 N N . VAL A 1 93 ? -4.682 -1.088 9.271 1.00 93.44 93 VAL A N 1
ATOM 740 C CA . VAL A 1 93 ? -4.537 -1.368 10.703 1.00 93.44 93 VAL A CA 1
ATOM 741 C C . VAL A 1 93 ? -5.637 -2.349 11.084 1.00 93.44 93 VAL A C 1
ATOM 743 O O . VAL A 1 93 ? -6.817 -2.050 10.921 1.00 93.44 93 VAL A O 1
ATOM 746 N N . MET A 1 94 ? -5.252 -3.518 11.589 1.00 94.38 94 MET A N 1
ATOM 747 C CA . MET A 1 94 ? -6.185 -4.558 12.019 1.00 94.38 94 MET A CA 1
ATOM 748 C C . MET A 1 94 ? -6.075 -4.764 13.527 1.00 94.38 94 MET A C 1
ATOM 750 O O . MET A 1 94 ? -4.977 -4.833 14.077 1.00 94.38 94 MET A O 1
ATOM 754 N N . ALA A 1 95 ? -7.220 -4.894 14.190 1.00 95.19 95 ALA A N 1
ATOM 755 C CA . ALA A 1 95 ? -7.315 -5.228 15.604 1.00 95.19 95 ALA A CA 1
ATOM 756 C C . ALA A 1 95 ? -8.372 -6.317 15.802 1.00 95.19 95 ALA A C 1
ATOM 758 O O . ALA A 1 95 ? -9.346 -6.401 15.058 1.00 95.19 95 ALA A O 1
ATOM 759 N N . ARG A 1 96 ? -8.168 -7.171 16.806 1.00 96.38 96 ARG A N 1
ATOM 760 C CA . ARG A 1 96 ? -9.101 -8.254 17.131 1.00 96.38 96 ARG A CA 1
ATOM 761 C C . ARG A 1 96 ? -10.370 -7.679 17.770 1.00 96.38 96 ARG A C 1
ATOM 763 O O . ARG A 1 96 ? -10.280 -6.772 18.596 1.00 96.38 96 ARG A O 1
ATOM 770 N N . ASN A 1 97 ? -11.537 -8.223 17.423 1.00 96.25 97 ASN A N 1
ATOM 771 C CA . ASN A 1 97 ? -12.833 -7.711 17.893 1.00 96.25 97 ASN A CA 1
ATOM 772 C C . ASN A 1 97 ? -12.959 -7.678 19.426 1.00 96.25 97 ASN A C 1
ATOM 774 O O . ASN A 1 97 ? -13.507 -6.731 19.982 1.00 96.25 97 ASN A O 1
ATOM 778 N N . ASP A 1 98 ? -12.418 -8.676 20.124 1.00 97.75 98 ASP A N 1
ATOM 779 C CA . ASP A 1 98 ? -12.404 -8.718 21.592 1.00 97.75 98 ASP A CA 1
ATOM 780 C C . ASP A 1 98 ? -11.508 -7.628 22.211 1.00 97.75 98 ASP A C 1
ATOM 782 O O . ASP A 1 98 ? -11.851 -7.082 23.253 1.00 97.75 98 ASP A O 1
ATOM 786 N N . LEU A 1 99 ? -10.392 -7.262 21.572 1.00 97.19 99 LEU A N 1
ATOM 787 C CA . LEU A 1 99 ? -9.511 -6.182 22.010 1.00 97.19 99 LEU A CA 1
ATOM 788 C C . LEU A 1 99 ? -10.200 -4.833 21.822 1.00 97.19 99 LEU A C 1
ATOM 790 O O . LEU A 1 99 ? -10.124 -3.989 22.711 1.00 97.19 99 LEU A O 1
ATOM 794 N N . ILE A 1 100 ? -10.893 -4.654 20.695 1.00 97.19 100 ILE A N 1
ATOM 795 C CA . ILE A 1 100 ? -11.705 -3.464 20.424 1.00 97.19 100 ILE A CA 1
ATOM 796 C C . ILE A 1 100 ? -12.788 -3.313 21.498 1.00 97.19 100 ILE A C 1
ATOM 798 O O . ILE A 1 100 ? -12.930 -2.236 22.069 1.00 97.19 100 ILE A O 1
ATOM 802 N N . ALA A 1 101 ? -13.509 -4.393 21.810 1.00 96.88 101 ALA A N 1
ATOM 803 C CA . ALA A 1 101 ? -14.574 -4.378 22.809 1.00 96.88 101 ALA A CA 1
ATOM 804 C C . ALA A 1 101 ? -14.049 -4.175 24.240 1.00 96.88 101 ALA A C 1
ATOM 806 O O . ALA A 1 101 ? -14.614 -3.396 25.003 1.00 96.88 101 ALA A O 1
ATOM 807 N N . ALA A 1 102 ? -12.964 -4.860 24.615 1.00 98.31 102 ALA A N 1
ATOM 808 C CA . ALA A 1 102 ? -12.437 -4.831 25.978 1.00 98.31 102 ALA A CA 1
ATOM 809 C C . ALA A 1 102 ? -11.572 -3.596 26.274 1.00 98.31 102 ALA A C 1
ATOM 811 O O . ALA A 1 102 ? -11.464 -3.189 27.430 1.00 98.31 102 ALA A O 1
ATOM 812 N N . LYS A 1 103 ? -10.904 -3.029 25.261 1.00 98.12 103 LYS A N 1
ATOM 813 C CA . LYS A 1 103 ? -9.954 -1.913 25.408 1.00 98.12 103 LYS A CA 1
ATOM 814 C C . LYS A 1 103 ? -10.121 -0.862 24.293 1.00 98.12 103 LYS A C 1
ATOM 816 O O . LYS A 1 103 ? -9.145 -0.564 23.598 1.00 98.12 103 LYS A O 1
ATOM 821 N N . PRO A 1 104 ? -11.309 -0.251 24.131 1.00 97.19 104 PRO A N 1
ATOM 822 C CA . PRO A 1 104 ? -11.564 0.704 23.049 1.00 97.19 104 PRO A CA 1
ATOM 823 C C . PRO A 1 104 ? -10.633 1.923 23.098 1.00 97.19 104 PRO A C 1
ATOM 825 O O . PRO A 1 104 ? -10.152 2.368 22.059 1.00 97.19 104 PRO A O 1
ATOM 828 N N . GLU A 1 105 ? -10.290 2.412 24.292 1.00 97.44 105 GLU A N 1
ATOM 829 C CA . GLU A 1 105 ? -9.378 3.555 24.449 1.00 97.44 105 GLU A CA 1
ATOM 830 C C . GLU A 1 105 ? -7.934 3.235 24.043 1.00 97.44 105 GLU A C 1
ATOM 832 O O . GLU A 1 105 ? -7.237 4.092 23.503 1.00 97.44 105 GLU A O 1
ATOM 837 N N . LEU A 1 106 ? -7.489 1.982 24.212 1.00 97.50 106 LEU A N 1
ATOM 838 C CA . LEU A 1 106 ? -6.184 1.543 23.710 1.00 97.50 106 LEU A CA 1
ATOM 839 C C . LEU A 1 106 ? -6.157 1.584 22.178 1.00 97.50 106 LEU A C 1
ATOM 841 O O . LEU A 1 106 ? -5.196 2.074 21.587 1.00 97.50 106 LEU A O 1
ATOM 845 N N . VAL A 1 107 ? -7.221 1.090 21.539 1.00 97.31 107 VAL A N 1
ATOM 846 C CA . VAL A 1 107 ? -7.355 1.105 20.076 1.00 97.31 107 VAL A CA 1
ATOM 847 C C . VAL A 1 107 ? -7.427 2.544 19.564 1.00 97.31 107 VAL A C 1
ATOM 849 O O . VAL A 1 107 ? -6.698 2.892 18.635 1.00 97.31 107 VAL A O 1
ATOM 852 N N . ARG A 1 108 ? -8.221 3.407 20.211 1.00 96.31 108 ARG A N 1
ATOM 853 C CA . ARG A 1 108 ? -8.313 4.839 19.889 1.00 96.31 108 ARG A CA 1
ATOM 854 C C . ARG A 1 108 ? -6.954 5.525 19.980 1.00 96.31 108 ARG A C 1
ATOM 856 O O . ARG A 1 108 ? -6.547 6.200 19.038 1.00 96.31 108 ARG A O 1
ATOM 863 N N . GLY A 1 109 ? -6.231 5.311 21.080 1.00 97.00 109 GLY A N 1
ATOM 864 C CA . GLY A 1 109 ? -4.893 5.861 21.283 1.00 97.00 109 GLY A CA 1
ATOM 865 C C . GLY A 1 109 ? -3.906 5.410 20.206 1.00 97.00 109 GLY A C 1
ATOM 866 O O . GLY A 1 109 ? -3.177 6.237 19.659 1.00 97.00 109 GLY A O 1
ATOM 867 N N . PHE A 1 110 ? -3.923 4.124 19.839 1.00 97.56 110 PHE A N 1
ATOM 868 C CA . PHE A 1 110 ? -3.064 3.586 18.782 1.00 97.56 110 PHE A CA 1
ATOM 869 C C . PHE A 1 110 ? -3.368 4.199 17.407 1.00 97.56 110 PHE A C 1
ATOM 871 O O . PHE A 1 110 ? -2.449 4.626 16.702 1.00 97.56 110 PHE A O 1
ATOM 878 N N . VAL A 1 111 ? -4.646 4.269 17.025 1.00 96.62 111 VAL A N 1
ATOM 879 C CA . VAL A 1 111 ? -5.073 4.844 15.740 1.00 96.62 111 VAL A CA 1
ATOM 880 C C . VAL A 1 111 ? -4.727 6.333 15.677 1.00 96.62 111 VAL A C 1
ATOM 882 O O . VAL A 1 111 ? -4.138 6.782 14.692 1.00 96.62 111 VAL A O 1
ATOM 885 N N . ALA A 1 112 ? -4.997 7.089 16.744 1.00 95.19 112 ALA A N 1
ATOM 886 C CA . ALA A 1 112 ? -4.668 8.509 16.821 1.00 95.19 112 ALA A CA 1
ATOM 887 C C . ALA A 1 112 ? -3.153 8.768 16.749 1.00 95.19 112 ALA A C 1
ATOM 889 O O . ALA A 1 112 ? -2.711 9.638 15.994 1.00 95.19 112 ALA A O 1
ATOM 890 N N . ALA A 1 113 ? -2.345 7.989 17.478 1.00 96.62 113 ALA A N 1
ATOM 891 C CA . ALA A 1 113 ? -0.887 8.091 17.436 1.00 96.62 113 ALA A CA 1
ATOM 892 C C . ALA A 1 113 ? -0.330 7.739 16.049 1.00 96.62 113 ALA A C 1
ATOM 894 O O . ALA A 1 113 ? 0.560 8.428 15.553 1.00 96.62 113 ALA A O 1
ATOM 895 N N . THR A 1 114 ? -0.893 6.722 15.392 1.00 96.06 114 THR A N 1
ATOM 896 C CA . THR A 1 114 ? -0.509 6.318 14.031 1.00 96.06 114 THR A CA 1
ATOM 897 C C . THR A 1 114 ? -0.831 7.415 13.015 1.00 96.06 114 THR A C 1
ATOM 899 O O . THR A 1 114 ? 0.027 7.783 12.213 1.00 96.06 114 THR A O 1
ATOM 902 N N . ALA A 1 115 ? -2.038 7.988 13.070 1.00 95.31 115 ALA A N 1
ATOM 903 C CA . ALA A 1 115 ? -2.436 9.089 12.194 1.00 95.31 115 ALA A CA 1
ATOM 904 C C . ALA A 1 115 ? -1.555 10.333 12.398 1.00 95.31 115 ALA A C 1
ATOM 906 O O . ALA A 1 115 ? -1.134 10.963 11.425 1.00 95.31 115 ALA A O 1
ATOM 907 N N . LYS A 1 116 ? -1.220 10.661 13.655 1.00 95.31 116 LYS A N 1
ATOM 908 C CA . LYS A 1 116 ? -0.265 11.730 13.975 1.00 95.31 116 LYS A CA 1
ATOM 909 C C . LYS A 1 116 ? 1.127 11.429 13.414 1.00 95.31 116 LYS A C 1
ATOM 911 O O . LYS A 1 116 ? 1.715 12.304 12.793 1.00 95.31 116 LYS A O 1
ATOM 916 N N . GLY A 1 117 ? 1.630 10.207 13.589 1.00 96.62 117 GLY A N 1
ATOM 917 C CA . GLY A 1 117 ? 2.935 9.793 13.073 1.00 96.62 117 GLY A CA 1
ATOM 918 C C . GLY A 1 117 ? 3.037 9.956 11.557 1.00 96.62 117 GLY A C 1
ATOM 919 O O . GLY A 1 117 ? 3.975 10.581 11.077 1.00 96.62 117 GLY A O 1
ATOM 920 N N . TRP A 1 118 ? 2.040 9.485 10.803 1.00 96.69 118 TRP A N 1
ATOM 921 C CA . TRP A 1 118 ? 1.981 9.691 9.351 1.00 96.69 118 TRP A CA 1
ATOM 922 C C . TRP A 1 118 ? 1.903 11.167 8.961 1.00 96.69 118 TRP A C 1
ATOM 924 O O . TRP A 1 118 ? 2.554 11.575 7.997 1.00 96.69 118 TRP A O 1
ATOM 934 N N . ARG A 1 119 ? 1.134 11.973 9.705 1.00 95.88 119 ARG A N 1
ATOM 935 C CA . ARG A 1 119 ? 1.049 13.418 9.478 1.00 95.88 119 ARG A CA 1
ATOM 936 C C . ARG A 1 119 ? 2.413 14.076 9.635 1.00 95.88 119 ARG A C 1
ATOM 938 O O . ARG A 1 119 ? 2.850 14.764 8.721 1.00 95.88 119 ARG A O 1
ATOM 945 N N . ASP A 1 120 ? 3.082 13.842 10.756 1.00 96.19 120 ASP A N 1
ATOM 946 C CA . ASP A 1 120 ? 4.391 14.432 11.033 1.00 96.19 120 ASP A CA 1
ATOM 947 C C . ASP A 1 120 ? 5.438 13.933 10.025 1.00 96.19 120 ASP A C 1
ATOM 949 O O . ASP A 1 120 ? 6.230 14.717 9.515 1.00 96.19 120 ASP A O 1
ATOM 953 N N . TYR A 1 121 ? 5.393 12.647 9.667 1.00 97.38 121 TYR A N 1
ATOM 954 C CA . TYR A 1 121 ? 6.348 12.034 8.746 1.00 97.38 121 TYR A CA 1
ATOM 955 C C . TYR A 1 121 ? 6.219 12.548 7.307 1.00 97.38 121 TYR A C 1
ATOM 957 O O . TYR A 1 121 ? 7.220 12.757 6.623 1.00 97.38 121 TYR A O 1
ATOM 965 N N . LEU A 1 122 ? 4.993 12.756 6.819 1.00 96.12 122 LEU A N 1
ATOM 966 C CA . LEU A 1 122 ? 4.765 13.211 5.446 1.00 96.12 122 LEU A CA 1
ATOM 967 C C . LEU A 1 122 ? 4.700 14.734 5.332 1.00 96.12 122 LEU A C 1
ATOM 969 O O . LEU A 1 122 ? 5.128 15.277 4.318 1.00 96.12 122 LEU A O 1
ATOM 973 N N . PHE A 1 123 ? 4.192 15.443 6.333 1.00 94.38 123 PHE A N 1
ATOM 974 C CA . PHE A 1 123 ? 3.937 16.885 6.239 1.00 94.38 123 PHE A CA 1
ATOM 975 C C . PHE A 1 123 ? 4.808 17.726 7.182 1.00 94.38 123 PHE A C 1
ATOM 977 O O . PHE A 1 123 ? 4.771 18.950 7.093 1.00 94.38 123 PHE A O 1
ATOM 984 N N . GLY A 1 124 ? 5.599 17.092 8.049 1.00 95.00 124 GLY A N 1
ATOM 985 C CA . GLY A 1 124 ? 6.577 17.728 8.931 1.00 95.00 124 GLY A CA 1
ATOM 986 C C . GLY A 1 124 ? 8.000 17.221 8.680 1.00 95.00 124 GLY A C 1
ATOM 987 O O . GLY A 1 124 ? 8.393 16.987 7.536 1.00 95.00 124 GLY A O 1
ATOM 988 N N . ASP A 1 125 ? 8.777 17.082 9.758 1.00 96.38 125 ASP A N 1
ATOM 989 C CA . ASP A 1 125 ? 10.142 16.551 9.717 1.00 96.38 125 ASP A CA 1
ATOM 990 C C . ASP A 1 125 ? 10.146 15.009 9.809 1.00 96.38 125 ASP A C 1
ATOM 992 O O . ASP A 1 125 ? 9.799 14.455 10.859 1.00 96.38 125 ASP A O 1
ATOM 996 N N . PRO A 1 126 ? 10.572 14.288 8.753 1.00 97.81 126 PRO A N 1
ATOM 997 C CA . PRO A 1 126 ? 10.655 12.835 8.783 1.00 97.81 126 PRO A CA 1
ATOM 998 C C . PRO A 1 126 ? 11.883 12.307 9.538 1.00 97.81 126 PRO A C 1
ATOM 1000 O O . PRO A 1 126 ? 11.962 11.097 9.764 1.00 97.81 126 PRO A O 1
ATOM 1003 N N . ALA A 1 127 ? 12.861 13.144 9.910 1.00 97.88 127 ALA A N 1
ATOM 1004 C CA . ALA A 1 127 ? 14.149 12.690 10.439 1.00 97.88 127 ALA A CA 1
ATOM 1005 C C . ALA A 1 127 ? 14.043 11.772 11.675 1.00 97.88 127 ALA A C 1
ATOM 1007 O O . ALA A 1 127 ? 14.723 10.738 11.680 1.00 97.88 127 ALA A O 1
ATOM 1008 N N . PRO A 1 128 ? 13.171 12.034 12.674 1.00 97.62 128 PRO A N 1
ATOM 1009 C CA . PRO A 1 128 ? 12.987 11.112 13.795 1.00 97.62 128 PRO A CA 1
ATOM 1010 C C . PRO A 1 128 ? 12.477 9.733 13.352 1.00 97.62 128 PRO A C 1
ATOM 1012 O O . PRO A 1 128 ? 12.971 8.707 13.819 1.00 97.62 128 PRO A O 1
ATOM 1015 N N . GLY A 1 129 ? 11.535 9.693 12.403 1.00 97.50 129 GLY A N 1
ATOM 1016 C CA . GLY A 1 129 ? 11.030 8.444 11.826 1.00 97.50 129 GLY A CA 1
ATOM 1017 C C . GLY A 1 129 ? 12.098 7.711 11.013 1.00 97.50 129 GLY A C 1
ATOM 1018 O O . GLY A 1 129 ? 12.281 6.507 11.170 1.00 97.50 129 GLY A O 1
ATOM 1019 N N . ASN A 1 130 ? 12.874 8.442 10.211 1.00 97.94 130 ASN A N 1
ATOM 1020 C CA . ASN A 1 130 ? 13.977 7.889 9.424 1.00 97.94 130 ASN A CA 1
ATOM 1021 C C . ASN A 1 130 ? 15.050 7.260 10.317 1.00 97.94 130 ASN A C 1
ATOM 1023 O O . ASN A 1 130 ? 15.608 6.225 9.960 1.00 97.94 130 ASN A O 1
ATOM 1027 N N . ALA A 1 131 ? 15.340 7.859 11.475 1.00 97.62 131 ALA A N 1
ATOM 1028 C CA . ALA A 1 131 ? 16.280 7.298 12.439 1.00 97.62 131 ALA A CA 1
ATOM 1029 C C . ALA A 1 131 ? 15.791 5.949 12.995 1.00 97.62 131 ALA A C 1
ATOM 1031 O O . ALA A 1 131 ? 16.576 5.005 13.057 1.00 97.62 131 ALA A O 1
ATOM 1032 N N . LEU A 1 132 ? 14.501 5.833 13.336 1.00 97.56 132 LEU A N 1
ATOM 1033 C CA . LEU A 1 132 ? 13.902 4.573 13.797 1.00 97.56 132 LEU A CA 1
ATOM 1034 C C . LEU A 1 132 ? 13.897 3.506 12.694 1.00 97.56 132 LEU A C 1
ATOM 1036 O O . LEU A 1 132 ? 14.312 2.378 12.940 1.00 97.56 132 LEU A O 1
ATOM 1040 N N . ILE A 1 133 ? 13.516 3.878 11.467 1.00 97.06 133 ILE A N 1
ATOM 1041 C CA . ILE A 1 133 ? 13.528 2.975 10.307 1.00 97.06 133 ILE A CA 1
ATOM 1042 C C . ILE A 1 133 ? 14.941 2.439 10.051 1.00 97.06 133 ILE A C 1
ATOM 1044 O O . ILE A 1 133 ? 15.113 1.233 9.917 1.00 97.06 133 ILE A O 1
ATOM 1048 N N . LYS A 1 134 ? 15.958 3.312 10.024 1.00 96.81 134 LYS A N 1
ATOM 1049 C CA . LYS A 1 134 ? 17.362 2.915 9.809 1.00 96.81 134 LYS A CA 1
ATOM 1050 C C . LYS A 1 134 ? 17.910 2.047 10.939 1.00 96.81 134 LYS A C 1
ATOM 1052 O O . LYS A 1 134 ? 18.719 1.160 10.686 1.00 96.81 134 LYS A O 1
ATOM 1057 N N . ARG A 1 135 ? 17.491 2.307 12.181 1.00 97.06 135 ARG A N 1
ATOM 1058 C CA . ARG A 1 135 ? 17.870 1.493 13.342 1.00 97.06 135 ARG A CA 1
ATOM 1059 C C . ARG A 1 135 ? 17.317 0.073 13.222 1.00 97.06 135 ARG A C 1
ATOM 1061 O O . ARG A 1 135 ? 18.048 -0.873 13.492 1.00 97.06 135 ARG A O 1
ATOM 1068 N N . ASP A 1 136 ? 16.051 -0.061 12.831 1.00 97.31 136 ASP A N 1
ATOM 1069 C CA . ASP A 1 136 ? 15.354 -1.352 12.800 1.00 97.31 136 ASP A CA 1
ATOM 1070 C C . ASP A 1 136 ? 15.600 -2.122 11.489 1.00 97.31 136 ASP A C 1
ATOM 1072 O O . ASP A 1 136 ? 15.512 -3.348 11.465 1.00 97.31 136 ASP A O 1
ATOM 1076 N N . ASN A 1 137 ? 15.958 -1.419 10.409 1.00 94.38 137 ASN A N 1
ATOM 1077 C CA . ASN A 1 137 ? 16.381 -2.001 9.140 1.00 94.38 137 ASN A CA 1
ATOM 1078 C C . ASN A 1 137 ? 17.578 -1.226 8.540 1.00 94.38 137 ASN A C 1
ATOM 1080 O O . ASN A 1 137 ? 17.377 -0.248 7.809 1.00 94.38 137 ASN A O 1
ATOM 1084 N N . PRO A 1 138 ? 18.822 -1.681 8.784 1.00 92.19 138 PRO A N 1
ATOM 1085 C CA . PRO A 1 138 ? 20.032 -1.040 8.264 1.00 92.19 138 PRO A CA 1
ATOM 1086 C C . PRO A 1 138 ? 20.144 -0.991 6.731 1.00 92.19 138 PRO A C 1
ATOM 1088 O O . PRO A 1 138 ? 20.924 -0.194 6.212 1.00 92.19 138 PRO A O 1
ATOM 1091 N N . GLU A 1 139 ? 19.372 -1.796 5.990 1.00 89.19 139 GLU A N 1
ATOM 1092 C CA . GLU A 1 139 ? 19.340 -1.752 4.518 1.00 89.19 139 GLU A CA 1
ATOM 1093 C C . GLU A 1 139 ? 18.585 -0.519 3.981 1.00 89.19 139 GLU A C 1
ATOM 1095 O O . GLU A 1 139 ? 18.726 -0.146 2.812 1.00 89.19 139 GLU A O 1
ATOM 1100 N N . MET A 1 140 ? 17.815 0.168 4.835 1.00 93.38 140 MET A N 1
ATOM 1101 C CA . MET A 1 140 ? 17.066 1.374 4.479 1.00 93.38 140 MET A CA 1
ATOM 1102 C C . MET A 1 140 ? 17.982 2.596 4.356 1.00 93.38 140 MET A C 1
ATOM 1104 O O . MET A 1 140 ? 18.026 3.466 5.224 1.00 93.38 140 MET A O 1
ATOM 1108 N N . SER A 1 141 ? 18.711 2.690 3.245 1.00 93.88 141 SER A N 1
ATOM 1109 C CA . SER A 1 141 ? 19.557 3.854 2.953 1.00 93.88 141 SER A CA 1
ATOM 1110 C C . SER A 1 141 ? 18.763 5.168 2.907 1.00 93.88 141 SER A C 1
ATOM 1112 O O . SER A 1 141 ? 17.569 5.195 2.600 1.00 93.88 141 SER A O 1
ATOM 1114 N N . GLU A 1 142 ? 19.447 6.292 3.132 1.00 95.31 142 GLU A N 1
ATOM 1115 C CA . GLU A 1 142 ? 18.819 7.620 3.082 1.00 95.31 142 GLU A CA 1
ATOM 1116 C C . GLU A 1 142 ? 18.167 7.908 1.728 1.00 95.31 142 GLU A C 1
ATOM 1118 O O . GLU A 1 142 ? 17.060 8.437 1.678 1.00 95.31 142 GLU A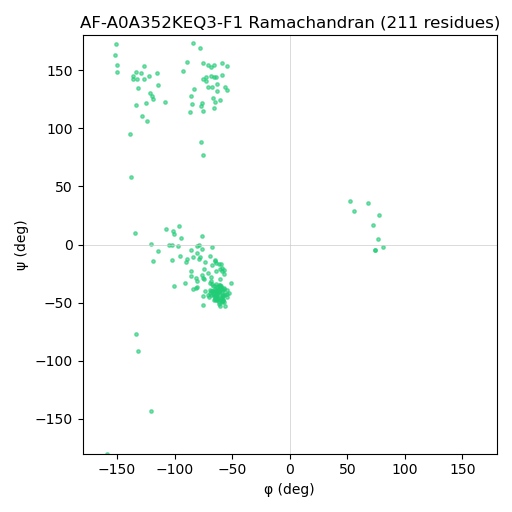 O 1
ATOM 1123 N N . ALA A 1 143 ? 18.809 7.493 0.633 1.00 95.25 143 ALA A N 1
ATOM 1124 C CA . ALA A 1 143 ? 18.268 7.660 -0.711 1.00 95.25 143 ALA A CA 1
ATOM 1125 C C . ALA A 1 143 ? 16.997 6.821 -0.936 1.00 95.25 143 ALA A C 1
ATOM 1127 O O . ALA A 1 143 ? 16.044 7.307 -1.548 1.00 95.25 143 ALA A O 1
ATOM 1128 N N . LEU A 1 144 ? 16.962 5.585 -0.419 1.00 95.19 144 LEU A N 1
ATOM 1129 C CA . LEU A 1 144 ? 15.785 4.717 -0.511 1.00 95.19 144 LEU A CA 1
ATOM 1130 C C . LEU A 1 144 ? 14.605 5.294 0.282 1.00 95.19 144 LEU A C 1
ATOM 1132 O O . LEU A 1 144 ? 13.479 5.305 -0.211 1.00 95.19 144 LEU A O 1
ATOM 1136 N N . ILE A 1 145 ? 14.862 5.821 1.479 1.00 97.31 145 ILE A N 1
ATOM 1137 C CA . ILE A 1 145 ? 13.835 6.480 2.291 1.00 97.31 145 ILE A CA 1
ATOM 1138 C C . ILE A 1 145 ? 13.345 7.766 1.611 1.00 97.31 145 ILE A C 1
ATOM 1140 O O . ILE A 1 145 ? 12.139 7.969 1.478 1.00 97.31 145 ILE A O 1
ATOM 1144 N N . ALA A 1 146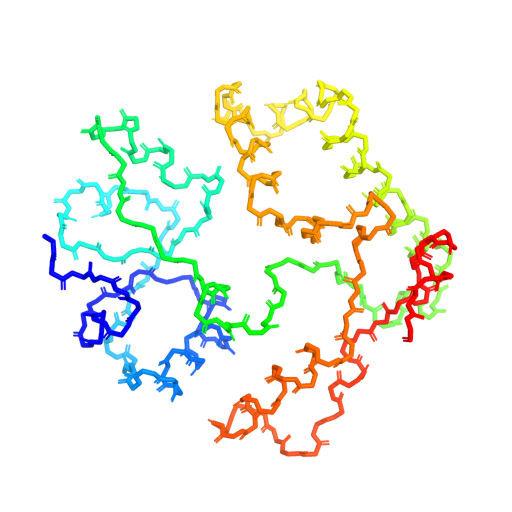 ? 14.255 8.624 1.144 1.00 96.94 146 ALA A N 1
ATOM 1145 C CA . ALA A 1 146 ? 13.900 9.904 0.537 1.00 96.94 146 ALA A CA 1
ATOM 1146 C C . ALA A 1 146 ? 13.005 9.728 -0.701 1.00 96.94 146 ALA A C 1
ATOM 1148 O O . ALA A 1 146 ? 11.967 10.385 -0.811 1.00 96.94 146 ALA A O 1
ATOM 1149 N N . GLN A 1 147 ? 13.349 8.800 -1.600 1.00 96.19 147 GLN A N 1
ATOM 1150 C CA . GLN A 1 147 ? 12.514 8.528 -2.774 1.00 96.19 147 GLN A CA 1
ATOM 1151 C C . GLN A 1 147 ? 11.188 7.850 -2.399 1.00 96.19 147 GLN A C 1
ATOM 1153 O O . GLN A 1 147 ? 10.168 8.126 -3.027 1.00 96.19 147 GLN A O 1
ATOM 1158 N N . ALA A 1 148 ? 11.166 7.004 -1.360 1.00 97.12 148 ALA A N 1
ATOM 1159 C CA . ALA A 1 148 ? 9.933 6.397 -0.871 1.00 97.12 148 ALA A CA 1
ATOM 1160 C C . ALA A 1 148 ? 8.964 7.469 -0.354 1.00 97.12 148 ALA A C 1
ATOM 1162 O O . ALA A 1 148 ? 7.807 7.482 -0.767 1.00 97.12 148 ALA A O 1
ATOM 1163 N N . ILE A 1 149 ? 9.439 8.414 0.468 1.00 97.56 149 ILE A N 1
ATOM 1164 C CA . ILE A 1 149 ? 8.640 9.559 0.936 1.00 97.56 149 ILE A CA 1
ATOM 1165 C C . ILE A 1 149 ? 8.126 10.377 -0.254 1.00 97.56 149 ILE A C 1
ATOM 1167 O O . ILE A 1 149 ? 6.948 10.735 -0.279 1.00 97.56 149 ILE A O 1
ATOM 1171 N N . ALA A 1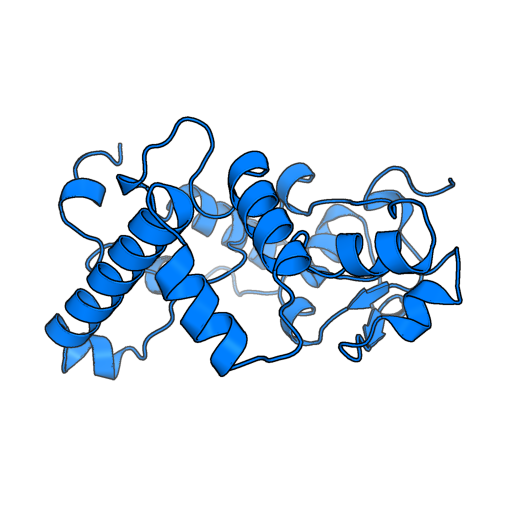 150 ? 8.977 10.650 -1.249 1.00 96.69 150 ALA A N 1
ATOM 1172 C CA . ALA A 1 150 ? 8.566 11.371 -2.450 1.00 96.69 150 ALA A CA 1
ATOM 1173 C C . ALA A 1 150 ? 7.426 10.641 -3.179 1.00 96.69 150 ALA A C 1
ATOM 1175 O O . ALA A 1 150 ? 6.386 11.242 -3.427 1.00 96.69 150 ALA A O 1
ATOM 1176 N N . LYS A 1 151 ? 7.561 9.333 -3.424 1.00 95.81 151 LYS A N 1
ATOM 1177 C CA . LYS A 1 151 ? 6.533 8.528 -4.100 1.00 95.81 151 LYS A CA 1
ATOM 1178 C C . LYS A 1 151 ? 5.235 8.401 -3.308 1.00 95.81 151 LYS A C 1
ATOM 1180 O O . LYS A 1 151 ? 4.163 8.449 -3.903 1.00 95.81 151 LYS A O 1
ATOM 1185 N N . LEU A 1 152 ? 5.306 8.270 -1.981 1.00 95.56 152 LEU A N 1
ATOM 1186 C CA . LEU A 1 152 ? 4.111 8.266 -1.126 1.00 95.56 152 LEU A CA 1
ATOM 1187 C C . LEU A 1 152 ? 3.291 9.550 -1.306 1.00 95.56 152 LEU A C 1
ATOM 1189 O O . LEU A 1 152 ? 2.062 9.483 -1.316 1.00 95.56 152 LEU A O 1
ATOM 1193 N N . LYS A 1 153 ? 3.969 10.695 -1.471 1.00 94.62 153 LYS A N 1
ATOM 1194 C CA . LYS A 1 153 ? 3.340 11.999 -1.712 1.00 94.62 153 LYS A CA 1
ATOM 1195 C C . LYS A 1 153 ? 2.826 12.138 -3.142 1.00 94.62 153 LYS A C 1
ATOM 1197 O O . LYS A 1 153 ? 1.663 12.474 -3.318 1.00 94.62 153 LYS A O 1
ATOM 1202 N N . THR A 1 154 ? 3.662 11.871 -4.147 1.00 93.75 154 THR A N 1
ATOM 1203 C CA . THR A 1 154 ? 3.309 12.098 -5.562 1.00 93.75 154 THR A CA 1
ATOM 1204 C C . THR A 1 154 ? 2.223 11.157 -6.067 1.00 93.75 154 THR A C 1
ATOM 1206 O O . THR A 1 154 ? 1.488 11.525 -6.971 1.00 93.75 154 THR A O 1
ATOM 1209 N N . HIS A 1 155 ? 2.116 9.954 -5.499 1.00 92.94 155 HIS A N 1
ATOM 1210 C CA . HIS A 1 155 ? 1.081 8.980 -5.856 1.00 92.94 155 HIS A CA 1
ATOM 1211 C C . HIS A 1 155 ? -0.075 8.931 -4.853 1.00 92.94 155 HIS A C 1
ATOM 1213 O O . HIS A 1 155 ? -0.872 7.998 -4.903 1.00 92.94 155 HIS A O 1
ATOM 1219 N N . HIS A 1 156 ? -0.158 9.893 -3.924 1.00 92.69 156 HIS A N 1
ATOM 1220 C CA . HIS A 1 156 ? -1.287 10.015 -2.995 1.00 92.69 156 HIS A CA 1
ATOM 1221 C C . HIS A 1 156 ? -1.604 8.711 -2.233 1.00 92.69 156 HIS A C 1
ATOM 1223 O O . HIS A 1 156 ? -2.760 8.369 -1.990 1.00 92.69 156 HIS A O 1
ATOM 1229 N N . ILE A 1 157 ? -0.559 7.956 -1.860 1.00 92.12 157 ILE A N 1
ATOM 1230 C CA . ILE A 1 157 ? -0.702 6.591 -1.319 1.00 92.12 157 ILE A CA 1
ATOM 1231 C C . ILE A 1 157 ? -1.336 6.609 0.077 1.00 92.12 157 ILE A C 1
ATOM 1233 O O . ILE A 1 157 ? -2.132 5.733 0.409 1.00 92.12 157 ILE A O 1
ATOM 1237 N N . VAL A 1 158 ? -0.965 7.592 0.903 1.00 93.44 158 VAL A N 1
ATOM 1238 C CA . VAL A 1 158 ? -1.434 7.712 2.297 1.00 93.44 158 VAL A CA 1
ATOM 1239 C C . VAL A 1 158 ? -2.555 8.738 2.433 1.00 93.44 158 VAL A C 1
ATOM 1241 O O . VAL A 1 158 ? -3.464 8.557 3.241 1.00 93.44 158 VAL A O 1
ATOM 1244 N N . VAL A 1 159 ? -2.488 9.815 1.650 1.00 92.44 159 VAL A N 1
ATOM 1245 C CA . VAL A 1 159 ? -3.468 10.902 1.642 1.00 92.44 159 VAL A CA 1
ATOM 1246 C C . VAL A 1 159 ? -3.971 11.064 0.212 1.00 92.44 159 VAL A C 1
ATOM 1248 O O . VAL A 1 159 ? -3.132 11.307 -0.661 1.00 92.44 159 VAL A O 1
ATOM 1251 N N . PRO A 1 160 ? -5.290 10.933 -0.033 1.00 89.31 160 PRO A N 1
ATOM 1252 C CA . PRO A 1 160 ? -5.871 11.118 -1.358 1.00 89.31 160 PRO A CA 1
ATOM 1253 C C . PRO A 1 160 ? -5.513 12.471 -1.977 1.00 89.31 160 PRO A C 1
ATOM 1255 O O . PRO A 1 160 ? -5.283 13.454 -1.271 1.00 89.31 160 PRO A O 1
ATOM 1258 N N . GLU A 1 161 ? -5.503 12.529 -3.305 1.00 89.44 161 GLU A N 1
ATOM 1259 C CA . GLU A 1 161 ? -5.283 13.777 -4.031 1.00 89.44 161 GLU A CA 1
ATOM 1260 C C . GLU A 1 161 ? -6.302 14.848 -3.613 1.00 89.44 161 GLU A C 1
ATOM 1262 O O . GLU A 1 161 ? -7.489 14.569 -3.441 1.00 89.44 161 GLU A O 1
ATOM 1267 N N . GLY A 1 162 ? -5.823 16.075 -3.389 1.00 87.75 162 GLY A N 1
ATOM 1268 C CA . GLY A 1 162 ? -6.648 17.202 -2.943 1.00 87.75 162 GLY A CA 1
ATOM 1269 C C . GLY A 1 162 ? -7.098 17.161 -1.474 1.00 87.75 162 GLY A C 1
ATOM 1270 O O . GLY A 1 162 ? -7.688 18.134 -1.008 1.00 87.75 162 GLY A O 1
ATOM 1271 N N . ALA A 1 163 ? -6.813 16.089 -0.727 1.00 90.31 163 ALA A N 1
ATOM 1272 C CA . ALA A 1 163 ? -7.171 15.978 0.685 1.00 90.31 163 ALA A CA 1
ATOM 1273 C C . ALA A 1 163 ? -6.081 16.530 1.624 1.00 90.31 163 ALA A C 1
ATOM 1275 O O . ALA A 1 163 ? -4.897 16.594 1.284 1.00 90.31 163 ALA A O 1
ATOM 1276 N N . GLY A 1 164 ? -6.483 16.914 2.838 1.00 88.56 164 GLY A N 1
ATOM 1277 C CA . GLY A 1 164 ? -5.567 17.310 3.904 1.00 88.56 164 GLY A CA 1
ATOM 1278 C C . GLY A 1 164 ? -5.022 16.117 4.696 1.00 88.56 164 GLY A C 1
ATOM 1279 O O . GLY A 1 164 ? -5.462 14.975 4.559 1.00 88.56 164 GLY A O 1
ATOM 1280 N N . ALA A 1 165 ? -4.068 16.381 5.593 1.00 88.69 165 ALA A N 1
ATOM 1281 C CA . ALA A 1 165 ? -3.507 15.366 6.493 1.00 88.69 165 ALA A CA 1
ATOM 1282 C C . ALA A 1 165 ? -4.505 14.846 7.557 1.00 88.69 165 ALA A C 1
ATOM 1284 O O . ALA A 1 165 ? -4.165 14.001 8.388 1.00 88.69 165 ALA A O 1
ATOM 1285 N N . ASP A 1 166 ? -5.719 15.383 7.594 1.00 87.38 166 ASP A N 1
ATOM 1286 C CA . ASP A 1 166 ? -6.882 14.867 8.319 1.00 87.38 166 ASP A CA 1
ATOM 1287 C C . ASP A 1 166 ? -7.497 13.630 7.638 1.00 87.38 166 ASP A C 1
ATOM 1289 O O . ASP A 1 166 ? -8.104 12.811 8.321 1.00 87.38 166 ASP A O 1
ATOM 1293 N N . ALA A 1 167 ? -7.258 13.415 6.340 1.00 91.38 167 ALA A N 1
ATOM 1294 C CA . ALA A 1 167 ? -7.744 12.237 5.614 1.00 91.38 167 ALA A CA 1
ATOM 1295 C C . ALA A 1 167 ? -6.953 10.941 5.890 1.00 91.38 167 ALA A C 1
ATOM 1297 O O . ALA A 1 167 ? -7.318 9.873 5.397 1.00 91.38 167 ALA A O 1
ATOM 1298 N N . ILE A 1 168 ? -5.872 11.001 6.674 1.00 93.69 168 ILE A N 1
ATOM 1299 C CA . ILE A 1 168 ? -5.057 9.826 7.012 1.00 93.69 168 ILE A CA 1
ATOM 1300 C C . ILE A 1 168 ? -5.911 8.793 7.757 1.00 93.69 168 ILE A C 1
ATOM 1302 O O . ILE A 1 168 ? -6.479 9.077 8.810 1.00 93.69 168 ILE A O 1
ATOM 1306 N N . GLY A 1 169 ? -5.952 7.570 7.224 1.00 92.50 169 GLY A N 1
ATOM 1307 C CA . GLY A 1 169 ? -6.709 6.454 7.798 1.00 92.50 169 GLY A CA 1
ATOM 1308 C C . GLY A 1 169 ? -8.204 6.462 7.469 1.00 92.50 169 GLY A C 1
ATOM 1309 O O . GLY A 1 169 ? -8.901 5.525 7.855 1.00 92.50 169 GLY A O 1
ATOM 1310 N N . GLN A 1 170 ? -8.704 7.468 6.742 1.00 91.94 170 GLN A N 1
ATOM 1311 C CA . GLN A 1 170 ? -10.096 7.484 6.301 1.00 91.94 170 GLN A CA 1
ATOM 1312 C C . GLN A 1 170 ? -10.404 6.341 5.337 1.00 91.94 170 GLN A C 1
ATOM 1314 O O . GLN A 1 170 ? -9.601 5.962 4.481 1.00 91.94 170 GLN A O 1
ATOM 1319 N N . MET A 1 171 ? -11.622 5.821 5.460 1.00 92.75 171 MET A N 1
ATOM 1320 C CA . MET A 1 171 ? -12.152 4.759 4.611 1.00 92.75 171 MET A CA 1
ATOM 1321 C C . MET A 1 171 ? -13.493 5.187 4.020 1.00 92.75 171 MET A C 1
ATOM 1323 O O . MET A 1 171 ? -14.199 6.006 4.602 1.00 92.75 171 MET A O 1
ATOM 1327 N N . GLN A 1 172 ? -13.845 4.639 2.862 1.00 91.75 172 GLN A N 1
ATOM 1328 C CA . GLN A 1 172 ? -15.055 4.990 2.127 1.00 91.75 172 GLN A CA 1
ATOM 1329 C C . GLN A 1 172 ? -15.937 3.758 1.980 1.00 91.75 172 GLN A C 1
ATOM 1331 O O . GLN A 1 172 ? -15.492 2.727 1.469 1.00 91.75 172 GLN A O 1
ATOM 1336 N N . ASP A 1 173 ? -17.200 3.890 2.373 1.00 93.75 173 ASP A N 1
ATOM 1337 C CA . ASP A 1 173 ? -18.179 2.803 2.305 1.00 93.75 173 ASP A CA 1
ATOM 1338 C C . ASP A 1 173 ? -18.374 2.326 0.857 1.00 93.75 173 ASP A C 1
ATOM 1340 O O . ASP A 1 173 ? -18.409 1.124 0.595 1.00 93.75 173 ASP A O 1
ATOM 1344 N N . ALA A 1 174 ? -18.379 3.261 -0.100 1.00 93.25 174 ALA A N 1
ATOM 1345 C CA . ALA A 1 174 ? -18.461 2.964 -1.528 1.00 93.25 174 ALA A CA 1
ATOM 1346 C C . ALA A 1 174 ? -17.292 2.096 -2.028 1.00 93.25 174 ALA A C 1
ATOM 1348 O O . ALA A 1 174 ? -17.482 1.227 -2.874 1.00 93.25 174 ALA A O 1
ATOM 1349 N N . ARG A 1 175 ? -16.083 2.290 -1.486 1.00 92.44 175 ARG A N 1
ATOM 1350 C CA . ARG A 1 175 ? -14.892 1.524 -1.880 1.00 92.44 175 ARG A CA 1
ATOM 1351 C C . ARG A 1 175 ? -14.935 0.098 -1.330 1.00 92.44 175 ARG A C 1
ATOM 1353 O O . ARG A 1 175 ? -14.612 -0.845 -2.050 1.00 92.44 175 ARG A O 1
ATOM 1360 N N . TRP A 1 176 ? -15.396 -0.063 -0.090 1.00 94.00 176 TRP A N 1
ATOM 1361 C CA . TRP A 1 176 ? -15.659 -1.378 0.499 1.00 94.00 176 TRP A CA 1
ATOM 1362 C C . TRP A 1 176 ? -16.759 -2.136 -0.241 1.00 94.00 176 TRP A C 1
ATOM 1364 O O . TRP A 1 176 ? -16.588 -3.320 -0.523 1.00 94.00 176 TRP A O 1
ATOM 1374 N N . GLN A 1 177 ? -17.840 -1.447 -0.611 1.00 94.38 177 GLN A N 1
ATOM 1375 C CA . GLN A 1 177 ? -18.907 -2.025 -1.422 1.00 94.38 177 GLN A CA 1
ATOM 1376 C C . GLN A 1 177 ? -18.388 -2.467 -2.793 1.00 94.38 177 GLN A C 1
ATOM 1378 O O . GLN A 1 177 ? -18.572 -3.619 -3.163 1.00 94.38 177 GLN A O 1
ATOM 1383 N N . ALA A 1 178 ? -17.663 -1.603 -3.510 1.00 91.75 178 ALA A N 1
ATOM 1384 C CA . ALA A 1 178 ? -17.105 -1.943 -4.818 1.00 91.75 178 ALA A CA 1
ATOM 1385 C C . ALA A 1 178 ? -16.163 -3.156 -4.754 1.00 91.75 178 ALA A C 1
ATOM 1387 O O . ALA A 1 178 ? -16.189 -4.013 -5.636 1.00 91.75 178 ALA A O 1
ATOM 1388 N N . PHE A 1 179 ? -15.340 -3.259 -3.705 1.00 89.50 179 PHE A N 1
ATOM 1389 C CA . PHE A 1 179 ? -14.503 -4.438 -3.495 1.00 89.50 179 PHE A CA 1
ATOM 1390 C C . PHE A 1 179 ? -15.338 -5.696 -3.238 1.00 89.50 179 PHE A C 1
ATOM 1392 O O . PHE A 1 179 ? -15.094 -6.724 -3.866 1.00 89.50 179 PHE A O 1
ATOM 1399 N N . PHE A 1 180 ? -16.340 -5.615 -2.361 1.00 91.88 180 PHE A N 1
ATOM 1400 C CA . PHE A 1 180 ? -17.253 -6.721 -2.089 1.00 91.88 180 PHE A CA 1
ATOM 1401 C C . PHE A 1 180 ? -17.984 -7.198 -3.351 1.00 91.88 180 PHE A C 1
ATOM 1403 O O . PHE A 1 180 ? -17.965 -8.394 -3.641 1.00 91.88 180 PHE A O 1
ATOM 1410 N N . ASP A 1 181 ? -18.545 -6.273 -4.130 1.00 91.19 181 ASP A N 1
ATOM 1411 C CA . ASP A 1 181 ? -19.300 -6.568 -5.349 1.00 91.19 181 ASP A CA 1
ATOM 1412 C C . ASP A 1 181 ? -18.438 -7.326 -6.367 1.00 91.19 181 ASP A C 1
ATOM 1414 O O . ASP A 1 181 ? -18.878 -8.333 -6.926 1.00 91.19 181 ASP A O 1
ATOM 1418 N N . VAL A 1 182 ? -17.177 -6.912 -6.553 1.00 85.88 182 VAL A N 1
ATOM 1419 C CA . VAL A 1 182 ? -16.239 -7.644 -7.417 1.00 85.88 182 VAL A CA 1
ATOM 1420 C C . VAL A 1 182 ? -15.969 -9.045 -6.870 1.00 85.88 182 VAL A C 1
ATOM 1422 O O . VAL A 1 182 ? -16.013 -10.025 -7.610 1.00 85.88 182 VAL A O 1
ATOM 1425 N N . MET A 1 183 ? -15.702 -9.176 -5.576 1.00 85.19 183 MET A N 1
ATOM 1426 C CA . MET A 1 183 ? -15.366 -10.475 -4.996 1.00 85.19 183 MET A CA 1
ATOM 1427 C C . MET A 1 183 ? -16.542 -11.462 -5.034 1.00 85.19 183 MET A C 1
ATOM 1429 O O . MET A 1 183 ? -16.331 -12.649 -5.290 1.00 85.19 183 MET A O 1
ATOM 1433 N N . VAL A 1 184 ? -17.779 -10.991 -4.854 1.00 89.94 184 VAL A N 1
ATOM 1434 C CA . VAL A 1 184 ? -18.994 -11.812 -4.991 1.00 89.94 184 VAL A CA 1
ATOM 1435 C C . VAL A 1 184 ? -19.260 -12.189 -6.444 1.00 89.94 184 VAL A C 1
ATOM 1437 O O . VAL A 1 184 ? -19.515 -13.361 -6.721 1.00 89.94 184 VAL A O 1
ATOM 1440 N N . ALA A 1 185 ? -19.158 -11.240 -7.383 1.00 86.00 185 ALA A N 1
ATOM 1441 C CA . ALA A 1 185 ? -19.375 -11.501 -8.810 1.00 86.00 185 ALA A CA 1
ATOM 1442 C C . ALA A 1 185 ? -18.448 -12.601 -9.362 1.00 86.00 185 ALA A C 1
ATOM 1444 O O . ALA A 1 185 ? -18.800 -13.292 -10.317 1.00 86.00 185 ALA A O 1
ATOM 1445 N N . HIS A 1 186 ? -17.289 -12.795 -8.726 1.00 79.31 186 HIS A N 1
ATOM 1446 C CA . HIS A 1 186 ? -16.299 -13.808 -9.087 1.00 79.31 186 HIS A CA 1
ATOM 1447 C C . HIS A 1 186 ? -16.225 -14.996 -8.114 1.00 79.31 186 HIS A C 1
ATOM 1449 O O . HIS A 1 186 ? -15.298 -15.801 -8.198 1.00 79.31 186 HIS A O 1
ATOM 1455 N N . GLY A 1 187 ? -17.208 -15.138 -7.219 1.00 81.50 187 GLY A N 1
ATOM 1456 C CA . GLY A 1 187 ? -17.375 -16.316 -6.364 1.00 81.50 187 GLY A CA 1
ATOM 1457 C C . GLY A 1 187 ? -16.353 -16.460 -5.232 1.00 81.50 187 GLY A C 1
ATOM 1458 O O . GLY A 1 187 ? -16.230 -17.547 -4.673 1.00 81.50 187 GLY A O 1
ATOM 1459 N N . VAL A 1 188 ? -15.620 -15.398 -4.880 1.00 82.62 188 VAL A N 1
ATOM 1460 C CA . VAL A 1 188 ? -14.673 -15.402 -3.747 1.00 82.62 188 VAL A CA 1
ATOM 1461 C C . VAL A 1 188 ? -15.404 -15.338 -2.419 1.00 82.62 188 VAL A C 1
ATOM 1463 O O . VAL A 1 188 ? -15.055 -16.050 -1.479 1.00 82.62 188 VAL A O 1
ATOM 1466 N N . TYR A 1 189 ? -16.409 -14.469 -2.337 1.00 87.06 189 TYR A N 1
ATOM 1467 C CA . TYR A 1 189 ? -17.230 -14.294 -1.147 1.00 87.06 189 TYR A CA 1
ATOM 1468 C C . TYR A 1 189 ? -18.672 -14.710 -1.427 1.00 87.06 189 TYR A C 1
ATOM 1470 O O . TYR A 1 189 ? -19.160 -14.536 -2.547 1.00 87.06 189 TYR A O 1
ATOM 1478 N N . PRO A 1 190 ? -19.383 -15.250 -0.422 1.00 91.56 190 PRO A N 1
ATOM 1479 C CA . PRO A 1 190 ? -20.796 -15.542 -0.574 1.00 91.56 190 PRO A CA 1
ATOM 1480 C C . PRO A 1 190 ? -21.596 -14.228 -0.673 1.00 91.56 190 PRO A C 1
ATOM 1482 O O . PRO A 1 190 ? -21.272 -13.274 0.039 1.00 91.56 190 PRO A O 1
ATOM 1485 N N . PRO A 1 191 ? -22.685 -14.178 -1.466 1.00 93.38 191 PRO A N 1
ATOM 1486 C CA . PRO A 1 191 ? -23.494 -12.964 -1.633 1.00 93.38 191 PRO A CA 1
ATOM 1487 C C . PRO A 1 191 ? -24.075 -12.380 -0.334 1.00 93.38 191 PRO A C 1
ATOM 1489 O O . PRO A 1 191 ? -24.421 -11.207 -0.293 1.00 93.38 191 PRO A O 1
ATOM 1492 N N . GLY A 1 192 ? -24.206 -13.195 0.719 1.00 94.81 192 GLY A N 1
ATOM 1493 C CA . GLY A 1 192 ? -24.741 -12.784 2.021 1.00 94.81 192 GLY A CA 1
ATOM 1494 C C . GLY A 1 192 ? -23.696 -12.356 3.058 1.00 94.81 192 GLY A C 1
ATOM 1495 O O . GLY A 1 192 ? -24.064 -12.155 4.211 1.00 94.81 192 GLY A O 1
ATOM 1496 N N . LEU A 1 193 ? -22.406 -12.272 2.708 1.00 95.06 193 LEU A N 1
ATOM 1497 C CA . LEU A 1 193 ? -21.375 -11.820 3.648 1.00 95.06 193 LEU A CA 1
ATOM 1498 C C . LEU A 1 193 ? -21.589 -10.340 4.002 1.00 95.06 193 LEU A C 1
ATOM 1500 O O . LEU A 1 193 ? -21.616 -9.478 3.125 1.00 95.06 193 LEU A O 1
ATOM 1504 N N . ASP A 1 194 ? -21.675 -10.036 5.297 1.00 95.94 194 ASP A N 1
ATOM 1505 C CA . ASP A 1 194 ? -21.724 -8.655 5.776 1.00 95.94 194 ASP A CA 1
ATOM 1506 C C . ASP A 1 194 ? -20.331 -8.012 5.738 1.00 95.94 194 ASP A C 1
ATOM 1508 O O . ASP A 1 194 ? -19.568 -8.043 6.705 1.00 95.94 194 ASP A O 1
ATOM 1512 N N . TYR A 1 195 ? -19.986 -7.414 4.598 1.00 94.31 195 TYR A N 1
ATOM 1513 C CA . TYR A 1 195 ? -18.712 -6.717 4.426 1.00 94.31 195 TYR A CA 1
ATOM 1514 C C . TYR A 1 195 ? -18.595 -5.444 5.282 1.00 94.31 195 TYR A C 1
ATOM 1516 O O . TYR A 1 195 ? -17.484 -4.961 5.499 1.00 94.31 195 TYR A O 1
ATOM 1524 N N . ARG A 1 196 ? -19.704 -4.883 5.790 1.00 95.44 196 ARG A N 1
ATOM 1525 C CA . ARG A 1 196 ? -19.662 -3.665 6.620 1.00 95.44 196 ARG A CA 1
ATOM 1526 C C . ARG A 1 196 ? -19.055 -3.939 7.991 1.00 95.44 196 ARG A C 1
ATOM 1528 O O . ARG A 1 196 ? -18.455 -3.045 8.575 1.00 95.44 196 ARG A O 1
ATOM 1535 N N . ALA A 1 197 ? -19.118 -5.183 8.461 1.00 94.88 197 ALA A N 1
ATOM 1536 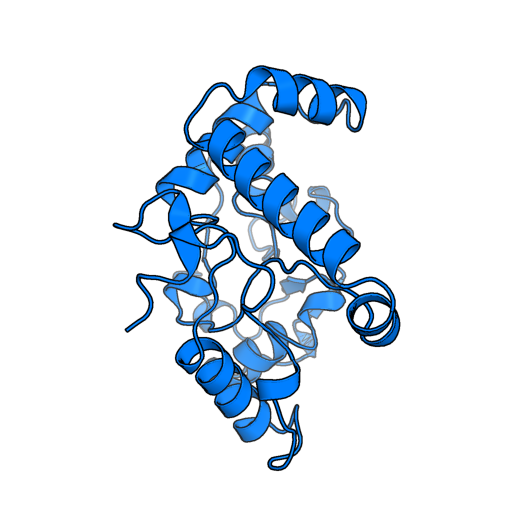C CA . ALA A 1 197 ? -18.426 -5.617 9.669 1.00 94.88 197 ALA A CA 1
ATOM 1537 C C . ALA A 1 197 ? -16.890 -5.672 9.515 1.00 94.88 197 ALA A C 1
ATOM 1539 O O . ALA A 1 197 ? -16.188 -5.847 10.510 1.00 94.88 197 ALA A O 1
ATOM 1540 N N . ALA A 1 198 ? -16.347 -5.529 8.297 1.00 92.75 198 ALA A N 1
ATOM 1541 C CA . ALA A 1 198 ? -14.909 -5.628 8.041 1.00 92.75 198 ALA A CA 1
ATOM 1542 C C . ALA A 1 198 ? -14.113 -4.363 8.416 1.00 92.75 198 ALA A C 1
ATOM 1544 O O . ALA A 1 198 ? -12.882 -4.408 8.444 1.00 92.75 198 ALA A O 1
ATOM 1545 N N . TYR A 1 199 ? -14.777 -3.234 8.690 1.00 95.44 199 TYR A N 1
ATOM 1546 C CA . TYR A 1 199 ? -14.105 -1.978 9.023 1.00 95.44 199 TYR A CA 1
ATOM 1547 C C . TYR A 1 199 ? -14.944 -1.080 9.931 1.00 95.44 199 TYR A C 1
ATOM 1549 O O . TYR A 1 199 ? -16.155 -1.221 10.062 1.00 95.44 199 TYR A O 1
ATOM 1557 N N . THR A 1 200 ? -14.283 -0.109 10.557 1.00 93.88 200 THR A N 1
ATOM 1558 C CA . THR A 1 200 ? -14.943 0.952 11.317 1.00 93.88 200 THR A CA 1
ATOM 1559 C C . THR A 1 200 ? -14.110 2.225 11.281 1.00 93.88 200 THR A C 1
ATOM 1561 O O . THR A 1 200 ? -12.882 2.179 11.241 1.00 93.88 200 THR A O 1
ATOM 1564 N N . ARG A 1 201 ? -14.790 3.373 11.319 1.00 92.88 201 ARG A N 1
ATOM 1565 C CA . ARG A 1 201 ? -14.181 4.709 11.413 1.00 92.88 201 ARG A CA 1
ATOM 1566 C C . ARG A 1 201 ? -14.253 5.297 12.826 1.00 92.88 201 ARG A C 1
ATOM 1568 O O . ARG A 1 201 ? -13.726 6.376 13.062 1.00 92.88 201 ARG A O 1
ATOM 1575 N N . ALA A 1 202 ? -14.848 4.578 13.782 1.00 93.12 202 ALA A N 1
ATOM 1576 C CA . ALA A 1 202 ? -15.145 5.076 15.131 1.00 93.12 202 ALA A CA 1
ATOM 1577 C C . ALA A 1 202 ? -13.908 5.416 15.990 1.00 93.12 202 ALA A C 1
ATOM 1579 O O . ALA A 1 202 ? -14.037 6.048 17.041 1.00 93.12 202 ALA A O 1
ATOM 1580 N N . PHE A 1 203 ? -12.719 4.977 15.570 1.00 94.75 203 PHE A N 1
ATOM 1581 C CA . PHE A 1 203 ? -11.449 5.205 16.266 1.00 94.75 203 PHE A CA 1
ATOM 1582 C C . PHE A 1 203 ? -10.570 6.264 15.593 1.00 94.75 203 PHE A C 1
ATOM 1584 O O . PHE A 1 203 ? -9.478 6.540 16.091 1.00 94.75 203 PHE A O 1
ATOM 1591 N N . LEU A 1 204 ? -11.018 6.850 14.476 1.00 92.12 204 LEU A N 1
ATOM 1592 C CA . LEU A 1 204 ? -10.301 7.951 13.838 1.00 92.12 204 LEU A CA 1
ATOM 1593 C C . LEU A 1 204 ? -10.360 9.215 14.717 1.00 92.12 204 LEU A C 1
ATOM 1595 O O . LEU A 1 204 ? -11.296 9.372 15.503 1.00 92.12 204 LEU A O 1
ATOM 1599 N N . PRO A 1 205 ? -9.368 10.119 14.620 1.00 85.69 205 PRO A N 1
ATOM 1600 C CA . PRO A 1 205 ? -9.415 11.403 15.320 1.00 85.69 205 PRO A CA 1
ATOM 1601 C C . PRO A 1 205 ? -10.644 12.234 14.910 1.00 85.69 205 PRO A C 1
ATOM 1603 O O . PRO A 1 205 ? -11.010 12.221 13.738 1.00 85.69 205 PRO A O 1
ATOM 1606 N N . GLU A 1 206 ? -11.230 13.014 15.827 1.00 72.12 206 GLU A N 1
ATOM 1607 C CA . GLU A 1 206 ? -12.444 13.824 15.570 1.00 72.12 206 GLU A CA 1
ATOM 1608 C C . GLU A 1 206 ? -12.323 14.743 14.347 1.00 72.12 206 GLU A C 1
ATOM 1610 O O . GLU A 1 206 ? -13.219 14.769 13.509 1.00 72.12 206 GLU A O 1
ATOM 1615 N N . ALA A 1 207 ? -11.174 15.404 14.159 1.00 62.25 207 ALA A N 1
ATOM 1616 C CA . ALA A 1 207 ? -10.924 16.253 12.988 1.00 62.25 207 ALA A CA 1
ATOM 1617 C C . ALA A 1 207 ? -11.036 15.505 11.643 1.00 62.25 207 ALA A C 1
ATOM 1619 O O . ALA A 1 207 ? -11.210 16.131 10.602 1.00 62.25 207 ALA A O 1
ATOM 1620 N N . ALA A 1 208 ? -10.927 14.175 11.658 1.00 59.41 208 ALA A N 1
ATOM 1621 C CA . ALA A 1 208 ? -11.115 13.332 10.490 1.00 59.41 208 ALA A CA 1
ATOM 1622 C C . ALA A 1 208 ? -12.604 12.976 10.274 1.00 59.41 208 ALA A C 1
ATOM 1624 O O . ALA A 1 208 ? -13.005 12.712 9.145 1.00 59.41 208 ALA A O 1
ATOM 1625 N N . MET A 1 209 ? -13.430 12.954 11.326 1.00 52.97 209 MET A N 1
ATOM 1626 C CA . MET A 1 209 ? -14.830 12.510 11.273 1.00 52.97 209 MET A CA 1
ATOM 1627 C C . MET A 1 209 ? -15.800 13.581 10.741 1.00 52.97 209 MET A C 1
ATOM 1629 O O . MET A 1 209 ? -16.754 13.227 10.055 1.00 52.97 209 MET A O 1
ATOM 1633 N N . ASP A 1 210 ? -15.525 14.869 10.967 1.00 42.44 210 ASP A N 1
ATOM 1634 C CA . ASP A 1 210 ? -16.443 15.991 10.669 1.00 42.44 210 ASP A CA 1
ATOM 1635 C C . ASP A 1 210 ? -16.561 16.393 9.182 1.00 42.44 210 ASP A C 1
ATOM 1637 O O . ASP A 1 210 ? -17.167 17.414 8.853 1.00 42.44 210 ASP A O 1
ATOM 1641 N N . ARG A 1 211 ? -15.967 15.634 8.251 1.00 46.94 211 ARG A N 1
ATOM 1642 C CA . ARG A 1 211 ? -15.929 16.000 6.817 1.00 46.94 211 ARG A CA 1
ATOM 1643 C C . ARG A 1 211 ? -16.256 14.873 5.842 1.00 46.94 211 ARG A C 1
ATOM 1645 O O . ARG A 1 211 ? -16.072 15.047 4.638 1.00 46.94 211 ARG A O 1
ATOM 1652 N N . ALA A 1 212 ? -16.742 13.733 6.327 1.00 32.91 212 ALA A N 1
ATOM 1653 C CA . ALA A 1 212 ? -17.332 12.744 5.434 1.00 32.91 212 ALA A CA 1
ATOM 1654 C C . ALA A 1 212 ? -18.741 13.225 5.025 1.00 32.91 212 ALA A C 1
ATOM 1656 O O . ALA A 1 212 ? -19.541 13.477 5.927 1.00 32.91 212 ALA A O 1
ATOM 1657 N N . PRO A 1 213 ? -19.044 13.398 3.723 1.00 38.22 213 PRO A N 1
ATOM 1658 C CA . PRO A 1 213 ? -20.429 13.535 3.282 1.00 38.22 213 PRO A CA 1
ATOM 1659 C C . PRO A 1 213 ? -21.240 12.268 3.588 1.00 38.22 213 PRO A C 1
ATOM 1661 O O . PRO A 1 213 ? -20.635 11.168 3.657 1.00 38.22 213 PRO A O 1
#

Solvent-accessible surface area (backbone atoms only — not comparable to full-atom values): 13029 Å² total; per-residue (Å²): 129,91,61,90,55,76,61,61,47,50,87,44,62,32,27,39,50,77,84,37,52,87,44,60,45,49,54,41,28,70,76,53,64,42,56,78,87,21,63,36,83,47,80,90,64,62,66,73,57,74,78,32,96,81,59,41,70,71,71,52,83,55,44,50,48,57,58,43,20,72,76,68,76,48,73,68,92,84,82,62,58,62,86,71,65,53,51,70,81,92,77,81,92,82,78,56,70,67,53,47,71,76,36,45,67,60,50,28,51,51,46,37,51,49,40,47,49,52,33,37,46,74,77,53,73,36,63,71,58,51,52,51,49,32,70,79,35,76,84,56,41,71,68,53,48,52,52,23,56,50,47,41,60,78,64,29,70,64,36,54,83,94,55,54,76,51,45,44,86,69,83,54,72,68,40,55,48,54,36,49,52,53,35,34,78,67,68,76,41,65,88,82,63,71,67,71,78,76,61,81,70,88,42,57,50,68,84,45,62,83,73,69,131